Protein AF-A0A843H0N6-F1 (afdb_monomer_lite)

Foldseek 3Di:
DAQDADFQQQKFKDFPAFDDDPVAGFTWIAIDGWLVSLQVSCCVPQNNVFKDKDWDQDPNFIKMKIWGWDQDDDPNDGDTDTDIQMDTFDFDDDPVPCVRVVRRVRRNSVVSSVVVPYNVQSVQDDGDTFGADWDQDPVRGIDGPDNPKGKGWPDWDDDVSYTQWTFIAIPVRHTRDTDGDPPDDDDD

Secondary structure (DSSP, 8-state):
--PPPPPGGG-EEEEEEEEEETTEEEEEEEEE--HHHHHHHHHHHH-TTSEEEEEEEETTEEEEEEEEEEEEEETTEEEEEEEEEEEE-------SSSHHHHHHHHHHHHHHHHHHTTTGGGGG---EEEE--EEE-TTS-EEESSTT--EEEEEEEEETTEEEEEEEEETTS-EEEEEE-TT-----

pLDDT: mean 90.15, std 12.95, range [43.62, 98.75]

Radius of gyration: 19.88 Å; chains: 1; bounding box: 47×44×64 Å

Structure (mmCIF, N/CA/C/O backbone):
data_AF-A0A843H0N6-F1
#
_entry.id   AF-A0A843H0N6-F1
#
loop_
_atom_site.group_PDB
_atom_site.id
_atom_site.type_symbol
_atom_site.label_atom_id
_atom_site.label_alt_id
_atom_site.label_comp_id
_atom_site.label_asym_id
_atom_site.label_entity_id
_atom_site.label_seq_id
_atom_site.pdbx_PDB_ins_code
_atom_site.Cartn_x
_atom_site.Cartn_y
_atom_site.Cartn_z
_atom_site.occupancy
_atom_site.B_iso_or_equiv
_atom_site.auth_seq_id
_atom_site.auth_comp_id
_atom_site.auth_asym_id
_atom_site.auth_atom_id
_atom_site.pdbx_PDB_model_num
ATOM 1 N N . MET A 1 1 ? 8.095 9.297 -20.047 1.00 57.38 1 MET A N 1
ATOM 2 C CA . MET A 1 1 ? 7.080 8.269 -19.745 1.00 57.38 1 MET A CA 1
ATOM 3 C C . MET A 1 1 ? 6.626 8.496 -18.315 1.00 57.38 1 MET A C 1
ATOM 5 O O . MET A 1 1 ? 7.489 8.694 -17.465 1.00 57.38 1 MET A O 1
ATOM 9 N N . THR A 1 2 ? 5.319 8.550 -18.073 1.00 78.50 2 THR A N 1
ATOM 10 C CA . THR A 1 2 ? 4.743 8.777 -16.741 1.00 78.50 2 THR A CA 1
ATOM 11 C C . THR A 1 2 ? 3.813 7.610 -16.460 1.00 78.50 2 THR A C 1
ATOM 13 O O . THR A 1 2 ? 2.844 7.452 -17.190 1.00 78.50 2 THR A O 1
ATOM 16 N N . ILE A 1 3 ? 4.134 6.805 -15.447 1.00 91.25 3 ILE A N 1
ATOM 17 C CA . ILE A 1 3 ? 3.306 5.669 -15.019 1.00 91.25 3 ILE A CA 1
ATOM 18 C C . ILE A 1 3 ? 1.975 6.195 -14.476 1.00 91.25 3 ILE A C 1
ATOM 20 O O . ILE A 1 3 ? 1.965 7.206 -13.757 1.00 91.25 3 ILE A O 1
ATOM 24 N N . ARG A 1 4 ? 0.866 5.523 -14.808 1.00 94.88 4 ARG A N 1
ATOM 25 C CA . ARG A 1 4 ? -0.461 5.892 -14.299 1.00 94.88 4 ARG A CA 1
ATOM 26 C C . ARG A 1 4 ? -0.559 5.810 -12.770 1.00 94.88 4 ARG A C 1
ATOM 28 O O . ARG A 1 4 ? 0.228 5.150 -12.095 1.00 94.88 4 ARG A O 1
ATOM 35 N N . LYS A 1 5 ? -1.567 6.482 -12.215 1.00 96.88 5 LYS A N 1
ATOM 36 C CA . LYS A 1 5 ? -1.896 6.395 -10.787 1.00 96.88 5 LYS A CA 1
ATOM 37 C C . LYS A 1 5 ? -2.672 5.121 -10.469 1.00 96.88 5 LYS A C 1
ATOM 39 O O . LYS A 1 5 ? -3.298 4.533 -11.357 1.00 96.88 5 LYS A O 1
ATOM 44 N N . LEU A 1 6 ? -2.611 4.712 -9.205 1.00 98.19 6 LEU A N 1
ATOM 45 C CA . LEU A 1 6 ? -3.380 3.586 -8.692 1.00 98.19 6 LEU A CA 1
ATOM 46 C C . LEU A 1 6 ? -4.884 3.867 -8.776 1.00 98.19 6 LEU A C 1
ATOM 48 O O . LEU A 1 6 ? -5.348 4.989 -8.587 1.00 98.19 6 LEU A O 1
ATOM 52 N N . LYS A 1 7 ? -5.663 2.833 -9.054 1.00 98.25 7 LYS A N 1
ATOM 53 C CA . LYS A 1 7 ? -7.122 2.862 -8.953 1.00 98.25 7 LYS A CA 1
ATOM 54 C C . LYS A 1 7 ? -7.543 2.523 -7.524 1.00 98.25 7 LYS A C 1
ATOM 56 O O . LYS A 1 7 ? -6.751 2.012 -6.735 1.00 98.25 7 LYS A O 1
ATOM 61 N N . ALA A 1 8 ? -8.794 2.815 -7.175 1.00 98.19 8 ALA A N 1
ATOM 62 C CA . ALA A 1 8 ? -9.317 2.564 -5.831 1.00 98.19 8 ALA A CA 1
ATOM 63 C C . ALA A 1 8 ? -9.178 1.086 -5.408 1.00 98.19 8 ALA A C 1
ATOM 65 O O . ALA A 1 8 ? -8.763 0.800 -4.289 1.00 98.19 8 ALA A O 1
ATOM 66 N N . ASP A 1 9 ? -9.446 0.157 -6.324 1.00 97.88 9 ASP A N 1
ATOM 67 C CA . ASP A 1 9 ? -9.361 -1.296 -6.134 1.00 97.88 9 ASP A CA 1
ATOM 68 C C . ASP A 1 9 ? -7.924 -1.847 -6.098 1.00 97.88 9 ASP A C 1
ATOM 70 O O . ASP A 1 9 ? -7.701 -2.979 -5.674 1.00 97.88 9 ASP A O 1
ATOM 74 N N . GLU A 1 10 ? -6.934 -1.037 -6.471 1.00 98.38 10 GLU A N 1
ATOM 75 C CA . GLU A 1 10 ? -5.505 -1.367 -6.398 1.00 98.38 10 GLU A CA 1
ATOM 76 C C . GLU A 1 10 ? -4.863 -0.917 -5.067 1.00 98.38 10 GLU A C 1
ATOM 78 O O . GLU A 1 10 ? -3.663 -1.119 -4.839 1.00 98.38 10 GLU A O 1
ATOM 83 N N . ILE A 1 11 ? -5.649 -0.294 -4.179 1.00 98.38 11 ILE A N 1
ATOM 84 C CA . ILE A 1 11 ? -5.196 0.259 -2.901 1.00 98.38 11 ILE A CA 1
ATOM 85 C C . ILE A 1 11 ? -5.860 -0.482 -1.742 1.00 98.38 11 ILE A C 1
ATOM 87 O O . ILE A 1 11 ? -7.071 -0.440 -1.538 1.00 98.38 11 ILE A O 1
ATOM 91 N N . GLU A 1 12 ? -5.037 -1.089 -0.899 1.00 96.94 12 GLU A N 1
ATOM 92 C CA . GLU A 1 12 ? -5.472 -1.711 0.343 1.00 96.94 12 GLU A CA 1
ATOM 93 C C . GLU A 1 12 ? -5.377 -0.714 1.518 1.00 96.94 12 GLU A C 1
ATOM 95 O O . GLU A 1 12 ? -4.487 0.144 1.582 1.00 96.94 12 GLU A O 1
ATOM 100 N N . VAL A 1 13 ? -6.296 -0.836 2.483 1.00 97.88 13 VAL A N 1
ATOM 101 C CA . VAL A 1 13 ? -6.341 -0.005 3.697 1.00 97.88 13 VAL A CA 1
ATOM 102 C C . VAL A 1 13 ? -5.913 -0.845 4.901 1.00 97.88 13 VAL A C 1
ATOM 104 O O . VAL A 1 13 ? -6.636 -1.729 5.355 1.00 97.88 13 VAL A O 1
ATOM 107 N N . LYS A 1 14 ? -4.725 -0.570 5.451 1.00 95.38 14 LYS A N 1
ATOM 108 C CA . LYS A 1 14 ? -4.172 -1.311 6.596 1.00 95.38 14 LYS A CA 1
ATOM 109 C C . LYS A 1 14 ? -4.448 -0.584 7.894 1.00 95.38 14 LYS A C 1
ATOM 111 O O . LYS A 1 14 ? -4.050 0.570 8.043 1.00 95.38 14 LYS A O 1
ATOM 116 N N . VAL A 1 15 ? -4.978 -1.288 8.889 1.00 95.31 15 VAL A N 1
ATOM 117 C CA . VAL A 1 15 ? -4.962 -0.802 10.274 1.00 95.31 15 VAL A CA 1
ATOM 118 C C . VAL A 1 15 ? -3.517 -0.790 10.778 1.00 95.31 15 VAL A C 1
ATOM 120 O O . VAL A 1 15 ? -2.889 -1.835 10.946 1.00 95.31 15 VAL A O 1
ATOM 123 N N . LYS A 1 16 ? -2.977 0.407 11.018 1.00 94.75 16 LYS A N 1
ATOM 124 C CA . LYS A 1 16 ? -1.646 0.604 11.607 1.00 94.75 16 LYS A CA 1
ATOM 125 C C . LYS A 1 16 ? -1.696 0.477 13.124 1.00 94.75 16 LYS A C 1
ATOM 127 O O . LYS A 1 16 ? -0.811 -0.122 13.726 1.00 94.75 16 LYS A O 1
ATOM 132 N N . GLN A 1 17 ? -2.704 1.092 13.736 1.00 95.75 17 GLN A N 1
ATOM 133 C CA . GLN A 1 17 ? -2.831 1.184 15.184 1.00 95.75 17 GLN A CA 1
ATOM 134 C C . GLN A 1 17 ? -4.298 1.314 15.581 1.00 95.75 17 GLN A C 1
ATOM 136 O O . GLN A 1 17 ? -5.041 2.065 14.953 1.00 95.75 17 GLN A O 1
ATOM 141 N N . VAL A 1 18 ? -4.678 0.631 16.659 1.00 97.06 18 VAL A N 1
ATOM 142 C CA . VAL A 1 18 ? -5.962 0.817 17.340 1.00 97.06 18 VAL A CA 1
ATOM 143 C C . VAL A 1 18 ? -5.740 1.742 18.537 1.00 97.06 18 VAL A C 1
ATOM 145 O O . VAL A 1 18 ? -4.857 1.495 19.363 1.00 97.06 18 VAL A O 1
ATOM 148 N N . ILE A 1 19 ? -6.509 2.824 18.624 1.00 96.56 19 ILE A N 1
ATOM 149 C CA . ILE A 1 19 ? -6.410 3.831 19.683 1.00 96.56 19 ILE A CA 1
ATOM 150 C C . ILE A 1 19 ? -7.688 3.789 20.514 1.00 96.56 19 ILE A C 1
ATOM 152 O O . ILE A 1 19 ? -8.790 3.770 19.973 1.00 96.56 19 ILE A O 1
ATOM 156 N N . ASN A 1 20 ? -7.520 3.812 21.833 1.00 96.50 20 ASN A N 1
ATOM 157 C CA . ASN A 1 20 ? -8.599 3.976 22.795 1.00 96.50 20 ASN A CA 1
ATOM 158 C C . ASN A 1 20 ? -8.148 4.986 23.850 1.00 96.50 20 ASN A C 1
ATOM 160 O O . ASN A 1 20 ? -7.229 4.709 24.618 1.00 96.50 20 ASN A O 1
ATOM 164 N N . THR A 1 21 ? -8.739 6.173 23.836 1.00 94.19 21 THR A N 1
ATOM 165 C CA . THR A 1 21 ? -8.482 7.245 24.803 1.00 94.19 21 THR A CA 1
ATOM 166 C C . THR A 1 21 ? -9.810 7.849 25.231 1.00 94.19 21 THR A C 1
ATOM 168 O O . THR A 1 21 ? -10.801 7.719 24.519 1.00 94.19 21 THR A O 1
ATOM 171 N N . GLU A 1 22 ? -9.821 8.595 26.334 1.00 92.75 22 GLU A N 1
ATOM 172 C CA . GLU A 1 22 ? -11.022 9.309 26.799 1.00 92.75 22 GLU A CA 1
ATOM 173 C C . GLU A 1 22 ? -11.611 10.260 25.744 1.00 92.75 22 GLU A C 1
ATOM 175 O O . GLU A 1 22 ? -12.813 10.504 25.727 1.00 92.75 22 GLU A O 1
ATOM 180 N N . LYS A 1 23 ? -10.768 10.802 24.854 1.00 93.44 23 LYS A N 1
ATOM 181 C CA . LYS A 1 23 ? -11.172 11.779 23.833 1.00 93.44 23 LYS A CA 1
ATOM 182 C C . LYS A 1 23 ? -11.579 11.142 22.508 1.00 93.44 23 LYS A C 1
ATOM 184 O O . LYS A 1 23 ? -12.280 11.782 21.728 1.00 93.44 23 LYS A O 1
ATOM 189 N N . TRP A 1 24 ? -11.072 9.947 22.206 1.00 96.06 24 TRP A N 1
ATOM 190 C CA . TRP A 1 24 ? -11.257 9.315 20.902 1.00 96.06 24 TRP A CA 1
ATOM 191 C C . TRP A 1 24 ? -10.940 7.818 20.917 1.00 96.06 24 TRP A C 1
ATOM 193 O O . TRP A 1 24 ? -9.927 7.397 21.492 1.00 96.06 24 TRP A O 1
ATOM 203 N N . SER A 1 25 ? -11.757 7.047 20.201 1.00 96.69 25 SER A N 1
ATOM 204 C CA . SER A 1 25 ? -11.573 5.622 19.928 1.00 96.69 25 SER A CA 1
ATOM 205 C C . SER A 1 25 ? -11.723 5.325 18.432 1.00 96.69 25 SER A C 1
ATOM 207 O O . SER A 1 25 ? -12.589 5.872 17.745 1.00 96.69 25 SER A O 1
ATOM 209 N N . GLY A 1 26 ? -10.842 4.472 17.911 1.00 97.19 26 GLY A N 1
ATOM 210 C CA . GLY A 1 26 ? -10.844 4.099 16.501 1.00 97.19 26 GLY A CA 1
ATOM 211 C C . GLY A 1 26 ? -9.502 3.574 16.012 1.00 97.19 26 GLY A C 1
ATOM 212 O O . GLY A 1 26 ? -8.679 3.084 16.792 1.00 97.19 26 GLY A O 1
ATOM 213 N N . VAL A 1 27 ? -9.266 3.682 14.706 1.00 97.69 27 VAL A N 1
ATOM 214 C CA . VAL A 1 27 ? -8.038 3.208 14.060 1.00 97.69 27 VAL A CA 1
ATOM 215 C C . VAL A 1 27 ? -7.317 4.293 13.276 1.00 97.69 27 VAL A C 1
ATOM 217 O O . VAL A 1 27 ? -7.920 5.136 12.614 1.00 97.69 27 VAL A O 1
ATOM 220 N N . VAL A 1 28 ? -5.988 4.229 13.323 1.00 97.75 28 VAL A N 1
ATOM 221 C CA . VAL A 1 28 ? -5.115 4.897 12.360 1.00 97.75 28 VAL A CA 1
ATOM 222 C C . VAL A 1 28 ? -4.890 3.926 11.214 1.00 97.75 28 VAL A C 1
ATOM 224 O O . VAL A 1 28 ? -4.368 2.830 11.443 1.00 97.75 28 VAL A O 1
ATOM 227 N N . ALA A 1 29 ? -5.251 4.323 9.998 1.00 97.75 29 ALA A N 1
ATOM 228 C CA . ALA A 1 29 ? -5.054 3.504 8.810 1.00 97.75 29 ALA A CA 1
ATOM 229 C C . ALA A 1 29 ? -3.969 4.067 7.879 1.00 97.75 29 ALA A C 1
ATOM 231 O O . ALA A 1 29 ? -3.615 5.246 7.941 1.00 97.75 29 ALA A O 1
ATOM 232 N N . LEU A 1 30 ? -3.418 3.193 7.040 1.00 97.31 30 LEU A N 1
ATOM 233 C CA . LEU A 1 30 ? -2.463 3.516 5.983 1.00 97.31 30 LEU A CA 1
ATOM 234 C C . LEU A 1 30 ? -2.949 2.936 4.660 1.00 97.31 30 LEU A C 1
ATOM 236 O O . LEU A 1 30 ? -3.489 1.831 4.638 1.00 97.31 30 LEU A O 1
ATOM 240 N N . LEU A 1 31 ? -2.684 3.648 3.570 1.00 97.88 31 LEU A N 1
ATOM 241 C CA . LEU A 1 31 ? -2.861 3.123 2.222 1.00 97.88 31 LEU A CA 1
ATOM 242 C C . LEU A 1 31 ? -1.607 2.365 1.787 1.00 97.88 31 LEU A C 1
ATOM 244 O O . LEU A 1 31 ? -0.484 2.806 2.044 1.00 97.88 31 LEU A O 1
ATOM 248 N N . TYR A 1 32 ? -1.790 1.232 1.121 1.00 93.00 32 TYR A N 1
ATOM 249 C CA . TYR A 1 32 ? -0.698 0.458 0.544 1.00 93.00 32 TYR A CA 1
ATOM 250 C C . TYR A 1 32 ? -1.143 -0.251 -0.733 1.00 93.00 32 TYR A C 1
ATOM 252 O O . TYR A 1 32 ? -2.326 -0.444 -0.968 1.00 93.00 32 TYR A O 1
ATOM 260 N N . LYS A 1 33 ? -0.172 -0.657 -1.550 1.00 95.62 33 LYS A N 1
ATOM 261 C CA . LYS A 1 33 ? -0.377 -1.533 -2.708 1.00 95.62 33 LYS A CA 1
ATOM 262 C C . LYS A 1 33 ? 0.256 -2.895 -2.457 1.00 95.62 33 LYS A C 1
ATOM 264 O O . LYS A 1 33 ? 1.175 -3.021 -1.635 1.00 95.62 33 LYS A O 1
ATOM 269 N N . THR A 1 34 ? -0.207 -3.908 -3.175 1.00 95.50 34 THR A N 1
ATOM 270 C CA . THR A 1 34 ? 0.416 -5.237 -3.167 1.00 95.50 34 THR A CA 1
ATOM 271 C C . THR A 1 34 ? 1.510 -5.335 -4.230 1.00 95.50 34 THR A C 1
ATOM 273 O O . THR A 1 34 ? 1.592 -4.502 -5.127 1.00 95.50 34 THR A O 1
ATOM 276 N N . ALA A 1 35 ? 2.355 -6.365 -4.145 1.00 95.00 35 ALA A N 1
ATOM 277 C CA . ALA A 1 35 ? 3.325 -6.645 -5.204 1.00 95.00 35 ALA A CA 1
ATOM 278 C C . ALA A 1 35 ? 2.641 -7.047 -6.526 1.00 95.00 35 ALA A C 1
ATOM 280 O O . ALA A 1 35 ? 3.207 -6.810 -7.582 1.00 95.00 35 ALA A O 1
ATOM 281 N N . ARG A 1 36 ? 1.418 -7.605 -6.478 1.00 96.12 36 ARG A N 1
ATOM 282 C CA . ARG A 1 36 ? 0.654 -7.960 -7.688 1.00 96.12 36 ARG A CA 1
ATOM 283 C C . ARG A 1 36 ? 0.269 -6.719 -8.481 1.00 96.12 36 ARG A C 1
ATOM 285 O O . ARG A 1 36 ? 0.537 -6.673 -9.665 1.00 96.12 36 ARG A O 1
ATOM 292 N N . VAL A 1 37 ? -0.209 -5.680 -7.793 1.00 98.00 37 VAL A N 1
ATOM 293 C CA . VAL A 1 37 ? -0.508 -4.378 -8.411 1.00 98.00 37 VAL A CA 1
ATOM 294 C C . VAL A 1 37 ? 0.719 -3.797 -9.118 1.00 98.00 37 VAL A C 1
ATOM 296 O O . VAL A 1 37 ? 0.599 -3.261 -10.213 1.00 98.00 37 VAL A O 1
ATOM 299 N N . ASP A 1 38 ? 1.912 -3.922 -8.526 1.00 97.94 38 ASP A N 1
ATOM 300 C CA . ASP A 1 38 ? 3.141 -3.497 -9.202 1.00 97.94 38 ASP A CA 1
ATOM 301 C C . ASP A 1 38 ? 3.421 -4.320 -10.465 1.00 97.94 38 ASP A C 1
ATOM 303 O O . ASP A 1 38 ? 3.784 -3.741 -11.481 1.00 97.94 38 ASP A O 1
ATOM 307 N N . MET A 1 39 ? 3.255 -5.646 -10.415 1.00 97.81 39 MET A N 1
ATOM 308 C CA . MET A 1 39 ? 3.442 -6.530 -11.576 1.00 97.81 39 MET A CA 1
ATOM 309 C C . MET A 1 39 ? 2.447 -6.202 -12.693 1.00 97.81 39 MET A C 1
ATOM 311 O O . MET A 1 39 ? 2.863 -6.030 -13.833 1.00 97.81 39 MET A O 1
ATOM 3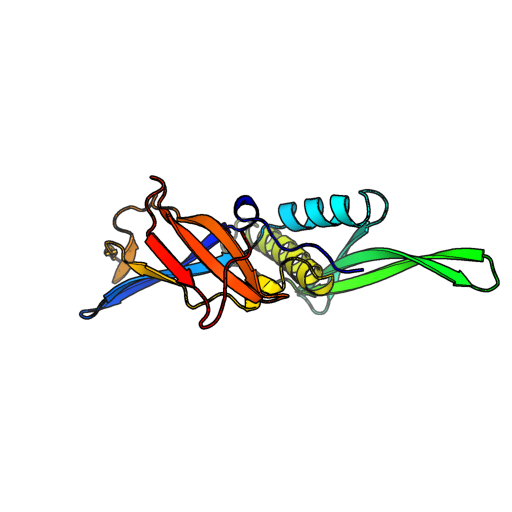15 N N . ASP A 1 40 ? 1.169 -6.025 -12.352 1.00 98.12 40 ASP A N 1
ATOM 316 C CA . ASP A 1 40 ? 0.106 -5.693 -13.304 1.00 98.12 40 ASP A CA 1
ATOM 317 C C . ASP A 1 40 ? 0.386 -4.348 -13.997 1.00 98.12 40 ASP A C 1
ATOM 319 O O . ASP A 1 40 ? 0.237 -4.221 -15.211 1.00 98.12 40 ASP A O 1
ATOM 323 N N . ILE A 1 41 ? 0.865 -3.347 -13.248 1.00 97.56 41 ILE A N 1
ATOM 324 C CA . ILE A 1 41 ? 1.245 -2.042 -13.808 1.00 97.56 41 ILE A CA 1
ATOM 325 C C . ILE A 1 41 ? 2.511 -2.145 -14.665 1.00 97.56 41 ILE A C 1
ATOM 327 O O . ILE A 1 41 ? 2.604 -1.480 -15.693 1.00 97.56 41 ILE A O 1
ATOM 331 N N . LEU A 1 42 ? 3.494 -2.965 -14.285 1.00 97.00 42 LEU A N 1
ATOM 332 C CA . LEU A 1 42 ? 4.684 -3.189 -15.112 1.00 97.00 42 LEU A CA 1
ATOM 333 C C . LEU A 1 42 ? 4.325 -3.875 -16.440 1.00 97.00 42 LEU A C 1
ATOM 335 O O . LEU A 1 42 ? 4.842 -3.480 -17.488 1.00 97.00 42 LEU A O 1
ATOM 339 N N . ASP A 1 43 ? 3.416 -4.851 -16.406 1.00 96.88 43 ASP A N 1
ATOM 340 C CA . ASP A 1 43 ? 2.871 -5.508 -17.595 1.00 96.88 43 ASP A CA 1
ATOM 341 C C . ASP A 1 43 ? 2.095 -4.522 -18.478 1.00 96.88 43 ASP A C 1
ATOM 343 O O . ASP A 1 43 ? 2.279 -4.526 -19.694 1.00 96.88 43 ASP A O 1
ATOM 347 N N . GLU A 1 44 ? 1.275 -3.653 -17.885 1.00 95.44 44 GLU A N 1
ATOM 348 C CA . GLU A 1 44 ? 0.501 -2.629 -18.598 1.00 95.44 44 GLU A CA 1
ATOM 349 C C . GLU A 1 44 ? 1.396 -1.569 -19.265 1.00 95.44 44 GLU A C 1
ATOM 351 O O . GLU A 1 44 ? 1.194 -1.228 -20.430 1.00 95.44 44 GLU A O 1
ATOM 356 N N . GLU A 1 45 ? 2.392 -1.049 -18.544 1.00 93.56 45 GLU A N 1
ATOM 357 C CA . GLU A 1 45 ? 3.207 0.097 -18.976 1.00 93.56 45 GLU A CA 1
ATOM 358 C C . GLU A 1 45 ? 4.365 -0.298 -19.899 1.00 93.56 45 GLU A C 1
ATOM 360 O O . GLU A 1 45 ? 4.758 0.469 -20.784 1.00 93.56 45 GLU A O 1
ATOM 365 N N . TYR A 1 46 ? 4.941 -1.484 -19.686 1.00 91.69 46 TYR A N 1
ATOM 366 C CA . TYR A 1 46 ? 6.137 -1.931 -20.402 1.00 91.69 46 TYR A CA 1
ATOM 367 C C . TYR A 1 46 ? 5.890 -3.183 -21.247 1.00 91.69 46 TYR A C 1
ATOM 369 O O . TYR A 1 46 ? 6.577 -3.379 -22.251 1.00 91.69 46 TYR A O 1
ATOM 377 N N . GLY A 1 47 ? 4.901 -4.007 -20.902 1.00 93.19 47 GLY A N 1
ATOM 378 C CA . GLY A 1 47 ? 4.693 -5.337 -21.469 1.00 93.19 47 GLY A CA 1
ATOM 379 C C . GLY A 1 47 ? 5.462 -6.407 -20.694 1.00 93.19 47 GLY A C 1
ATOM 380 O O . GLY A 1 47 ? 6.619 -6.206 -20.324 1.00 93.19 47 GLY A O 1
ATOM 381 N N . ALA A 1 48 ? 4.848 -7.579 -20.516 1.00 93.94 48 ALA A N 1
ATOM 382 C CA . ALA A 1 48 ? 5.359 -8.662 -19.665 1.00 93.94 48 ALA A CA 1
ATOM 383 C C . ALA A 1 48 ? 6.771 -9.176 -20.008 1.00 93.94 48 ALA A C 1
ATOM 385 O O . ALA A 1 48 ? 7.447 -9.755 -19.164 1.00 93.94 48 ALA A O 1
ATOM 386 N N . MET A 1 49 ? 7.246 -8.949 -21.237 1.00 94.00 49 MET A N 1
ATOM 387 C CA . MET A 1 49 ? 8.591 -9.348 -21.681 1.00 94.00 49 MET A CA 1
ATOM 388 C C . MET A 1 49 ? 9.638 -8.224 -21.576 1.00 94.00 49 MET A C 1
ATOM 390 O O . MET A 1 49 ? 10.803 -8.433 -21.912 1.00 94.00 49 MET A O 1
ATOM 394 N N . ASN A 1 50 ? 9.242 -7.022 -21.150 1.00 93.31 50 ASN A N 1
ATOM 395 C CA . ASN A 1 50 ? 10.081 -5.817 -21.154 1.00 93.31 50 ASN A CA 1
ATOM 396 C C . ASN A 1 50 ? 10.372 -5.277 -19.749 1.00 93.31 50 ASN A C 1
ATOM 398 O O . ASN A 1 50 ? 10.936 -4.188 -19.603 1.00 93.31 50 ASN A O 1
ATOM 402 N N . TRP A 1 51 ? 10.045 -6.046 -18.716 1.00 95.75 51 TRP A N 1
ATOM 403 C CA . TRP A 1 51 ? 10.534 -5.834 -17.365 1.00 95.75 51 TRP A CA 1
ATOM 404 C C . TRP A 1 51 ? 10.977 -7.168 -16.761 1.00 95.75 51 TRP A C 1
ATOM 406 O O . TRP A 1 51 ? 10.592 -8.242 -17.215 1.00 95.75 51 TRP A O 1
ATOM 416 N N . GLN A 1 52 ? 11.838 -7.100 -15.755 1.00 96.75 52 GLN A N 1
ATOM 417 C CA . GLN A 1 52 ? 12.276 -8.260 -14.990 1.00 96.75 52 GLN A CA 1
ATOM 418 C C . GLN A 1 52 ? 12.565 -7.858 -13.548 1.00 96.75 52 GLN A C 1
ATOM 420 O O . GLN A 1 52 ? 12.698 -6.670 -13.233 1.00 96.75 52 GLN A O 1
ATOM 425 N N . SER A 1 53 ? 12.711 -8.854 -12.677 1.00 97.25 53 SER A N 1
ATOM 426 C CA . SER A 1 53 ? 13.179 -8.629 -11.315 1.00 97.25 53 SER A CA 1
ATOM 427 C C . SER A 1 53 ? 14.288 -9.589 -10.924 1.00 97.25 53 SER A C 1
ATOM 429 O O . SER A 1 53 ? 14.355 -10.711 -11.418 1.00 97.25 53 SER A O 1
ATOM 431 N N . ASP A 1 54 ? 15.157 -9.116 -10.041 1.00 97.19 54 ASP A N 1
ATOM 432 C CA . ASP A 1 54 ? 16.285 -9.862 -9.496 1.00 97.19 54 ASP A CA 1
ATOM 433 C C . ASP A 1 54 ? 16.374 -9.598 -7.988 1.00 97.19 54 ASP A C 1
ATOM 435 O O . ASP A 1 54 ? 16.022 -8.511 -7.520 1.00 97.19 54 ASP A O 1
ATOM 439 N N . TYR A 1 55 ? 16.831 -10.585 -7.221 1.00 96.50 55 TYR A N 1
ATOM 440 C CA . TYR A 1 55 ? 16.921 -10.511 -5.764 1.00 96.50 55 TYR A CA 1
ATOM 441 C C . TYR A 1 55 ? 18.340 -10.810 -5.305 1.00 96.50 55 TYR A C 1
ATOM 443 O O . TYR A 1 55 ? 18.952 -11.791 -5.724 1.00 96.50 55 TYR A O 1
ATOM 451 N N . LYS A 1 56 ? 18.871 -9.957 -4.426 1.00 95.25 56 LYS A N 1
ATOM 452 C CA . LYS A 1 56 ? 20.249 -10.056 -3.935 1.00 95.25 56 LYS A CA 1
ATOM 453 C C . LYS A 1 56 ? 20.313 -9.764 -2.455 1.00 95.25 56 LYS A C 1
ATOM 455 O O . LYS A 1 56 ? 19.774 -8.762 -1.999 1.00 95.25 56 LYS A O 1
ATOM 460 N N . GLU A 1 57 ? 21.038 -10.593 -1.721 1.00 93.81 57 GLU A N 1
ATOM 461 C CA . GLU A 1 57 ? 21.418 -10.256 -0.357 1.00 93.81 57 GLU A CA 1
ATOM 462 C C . GLU A 1 57 ? 22.612 -9.294 -0.389 1.00 93.81 57 GLU A C 1
ATOM 464 O O . GLU A 1 57 ? 23.652 -9.585 -0.983 1.00 93.81 57 GLU A O 1
ATOM 469 N N . ILE A 1 58 ? 22.463 -8.123 0.231 1.00 91.31 58 ILE A N 1
ATOM 470 C CA . ILE A 1 58 ? 23.524 -7.117 0.328 1.00 91.31 58 ILE A CA 1
ATOM 471 C C . ILE A 1 58 ? 23.641 -6.708 1.791 1.00 91.31 58 ILE A C 1
ATOM 473 O O . ILE A 1 58 ? 22.724 -6.117 2.359 1.00 91.31 58 ILE A O 1
ATOM 477 N N . LYS A 1 59 ? 24.794 -7.011 2.402 1.00 88.94 59 LYS A N 1
ATOM 478 C CA . LYS A 1 59 ? 25.067 -6.735 3.825 1.00 88.94 59 LYS A CA 1
ATOM 479 C C . LYS A 1 59 ? 23.972 -7.295 4.754 1.00 88.94 59 LYS A C 1
ATOM 481 O O . LYS A 1 59 ? 23.549 -6.605 5.677 1.00 88.94 59 LYS A O 1
ATOM 486 N N . GLY A 1 60 ? 23.502 -8.514 4.479 1.00 85.38 60 GLY A N 1
ATOM 487 C CA . GLY A 1 60 ? 22.512 -9.214 5.303 1.00 85.38 60 GLY A CA 1
ATOM 488 C C . GLY A 1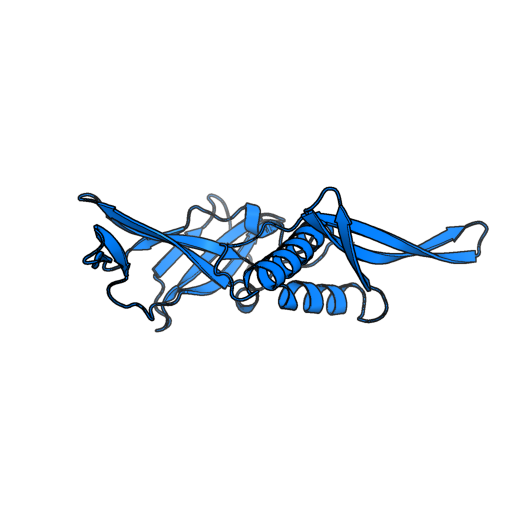 60 ? 21.071 -8.712 5.181 1.00 85.38 60 GLY A C 1
ATOM 489 O O . GLY A 1 60 ? 20.261 -9.062 6.025 1.00 85.38 60 GLY A O 1
ATOM 490 N N . ASN A 1 61 ? 20.746 -7.891 4.175 1.00 86.62 61 ASN A N 1
ATOM 491 C CA . ASN A 1 61 ? 19.363 -7.510 3.862 1.00 86.62 61 ASN A CA 1
ATOM 492 C C . ASN A 1 61 ? 19.010 -7.971 2.449 1.00 86.62 61 ASN A C 1
ATOM 494 O O . ASN A 1 61 ? 19.860 -7.898 1.550 1.00 86.62 61 ASN A O 1
ATOM 498 N N . LEU A 1 62 ? 17.761 -8.378 2.228 1.00 92.75 62 LEU A N 1
ATOM 499 C CA . LEU A 1 62 ? 17.277 -8.739 0.903 1.00 92.75 62 LEU A CA 1
ATOM 500 C C . LEU A 1 62 ? 16.923 -7.484 0.098 1.00 92.75 62 LEU A C 1
ATOM 502 O O . LEU A 1 62 ? 16.046 -6.695 0.457 1.00 92.75 62 LEU A O 1
ATOM 506 N N . TYR A 1 63 ? 17.594 -7.313 -1.034 1.00 96.50 63 TYR A N 1
ATOM 507 C CA . TYR A 1 63 ? 17.285 -6.294 -2.024 1.00 96.50 63 TYR A CA 1
ATOM 508 C C . TYR A 1 63 ? 16.539 -6.906 -3.199 1.00 96.50 63 TYR A C 1
ATOM 510 O O . TYR A 1 63 ? 16.859 -8.005 -3.647 1.00 96.50 63 TYR A O 1
ATOM 518 N N . CYS A 1 64 ? 15.600 -6.141 -3.744 1.00 97.94 64 CYS A N 1
ATOM 519 C CA . CYS A 1 64 ? 14.978 -6.420 -5.027 1.00 97.94 64 CYS A CA 1
ATOM 520 C C . CYS A 1 64 ? 15.362 -5.326 -6.020 1.00 97.94 64 CYS A C 1
ATOM 522 O O . CYS A 1 64 ? 15.341 -4.137 -5.687 1.00 97.94 64 CYS A O 1
ATOM 524 N N . GLY A 1 65 ? 15.717 -5.733 -7.233 1.00 97.88 65 GLY A N 1
ATOM 525 C CA . GLY A 1 65 ? 15.909 -4.874 -8.386 1.00 97.88 65 GLY A CA 1
ATOM 526 C C . GLY A 1 65 ? 14.796 -5.101 -9.392 1.00 97.88 65 GLY A C 1
ATOM 527 O O . GLY A 1 65 ? 14.560 -6.240 -9.771 1.00 97.88 65 GLY A O 1
ATOM 528 N N . ILE A 1 66 ? 14.160 -4.030 -9.864 1.00 98.12 66 ILE A N 1
ATOM 529 C CA . ILE A 1 66 ? 13.271 -4.071 -11.032 1.00 98.12 66 ILE A CA 1
ATOM 530 C C . ILE A 1 66 ? 14.012 -3.443 -12.208 1.00 98.12 66 ILE A C 1
ATOM 532 O O . ILE A 1 66 ? 14.423 -2.280 -12.140 1.00 98.12 66 ILE A O 1
ATOM 536 N N . GLY A 1 67 ? 14.222 -4.232 -13.257 1.00 96.12 67 GLY A N 1
ATOM 537 C CA . GLY A 1 67 ? 14.847 -3.815 -14.505 1.00 96.12 67 GLY A CA 1
ATOM 538 C C . GLY A 1 67 ? 13.786 -3.565 -15.566 1.00 96.12 67 GLY A C 1
ATOM 539 O O . GLY A 1 67 ? 13.017 -4.467 -15.868 1.00 96.12 67 GLY A O 1
ATOM 540 N N . VAL A 1 68 ? 13.768 -2.371 -16.157 1.00 93.69 68 VAL A N 1
ATOM 541 C CA . VAL A 1 68 ? 12.909 -2.047 -17.310 1.00 93.69 68 VAL A CA 1
ATOM 542 C C . VAL A 1 68 ? 13.772 -1.950 -18.561 1.00 93.69 68 VAL A C 1
ATOM 544 O O . VAL A 1 68 ? 14.846 -1.336 -18.534 1.00 93.69 68 VAL A O 1
ATOM 547 N N . ARG A 1 69 ? 13.314 -2.568 -19.650 1.00 90.38 69 ARG A N 1
ATOM 548 C CA . ARG A 1 69 ? 14.005 -2.551 -20.936 1.00 90.38 69 ARG A CA 1
ATOM 549 C C . ARG A 1 69 ? 13.913 -1.154 -21.536 1.00 90.38 69 ARG A C 1
ATOM 551 O O . ARG A 1 69 ? 12.826 -0.645 -21.789 1.00 90.38 69 ARG A O 1
ATOM 558 N N . THR A 1 70 ? 15.061 -0.544 -21.798 1.00 78.88 70 THR A N 1
ATOM 559 C CA . THR A 1 70 ? 15.158 0.684 -22.584 1.00 78.88 70 THR A CA 1
ATOM 560 C C . THR A 1 70 ? 15.914 0.380 -23.873 1.00 78.88 70 THR A C 1
ATOM 562 O O . THR A 1 70 ? 16.997 -0.212 -23.821 1.00 78.88 70 THR A O 1
ATOM 565 N N . PRO A 1 71 ? 15.399 0.783 -25.043 1.00 67.75 71 PRO A N 1
ATOM 566 C CA . PRO A 1 71 ? 16.240 0.872 -26.221 1.00 67.75 71 PRO A CA 1
ATOM 567 C C . PRO A 1 71 ? 17.272 1.980 -25.981 1.00 67.75 71 PRO A C 1
ATOM 569 O O . PRO A 1 71 ? 16.905 3.123 -25.711 1.00 67.75 71 PRO A O 1
ATOM 572 N N . LEU A 1 72 ? 18.562 1.656 -26.044 1.00 58.09 72 LEU A N 1
ATOM 573 C CA . LEU A 1 72 ? 19.616 2.660 -26.174 1.00 58.09 72 LEU A CA 1
ATOM 574 C C . LEU A 1 72 ? 20.194 2.527 -27.577 1.00 58.09 72 LEU A C 1
ATOM 576 O O . LEU A 1 72 ? 20.719 1.476 -27.933 1.00 58.09 72 LEU A O 1
ATOM 580 N N . ALA A 1 73 ? 20.083 3.589 -28.373 1.00 52.81 73 ALA A N 1
ATOM 581 C CA . ALA A 1 73 ? 20.811 3.673 -29.627 1.00 52.81 73 ALA A CA 1
ATOM 582 C C . ALA A 1 73 ? 22.282 3.929 -29.293 1.00 52.81 73 ALA A C 1
ATOM 584 O O . ALA A 1 73 ? 22.627 4.990 -28.766 1.00 52.81 73 ALA A O 1
ATOM 585 N N . LYS A 1 74 ? 23.143 2.956 -29.581 1.00 51.66 74 LYS A N 1
ATOM 586 C CA . LYS A 1 74 ? 24.589 3.155 -29.594 1.00 51.66 74 LYS A CA 1
ATOM 587 C C . LYS A 1 74 ? 25.050 2.910 -31.023 1.00 51.66 74 LYS A C 1
ATOM 589 O O . LYS A 1 74 ? 24.758 1.863 -31.584 1.00 51.66 74 LYS A O 1
ATOM 594 N N . ASP A 1 75 ? 25.682 3.913 -31.625 1.00 65.06 75 ASP A N 1
ATOM 595 C CA . ASP A 1 75 ? 26.231 3.841 -32.987 1.00 65.06 75 ASP A CA 1
ATOM 596 C C . ASP A 1 75 ? 25.210 3.444 -34.081 1.00 65.06 75 ASP A C 1
ATOM 598 O O . ASP A 1 75 ? 25.563 2.854 -35.095 1.00 65.06 75 ASP A O 1
ATOM 602 N N . GLY A 1 76 ? 23.928 3.792 -33.898 1.00 60.84 76 GLY A N 1
ATOM 603 C CA . GLY A 1 76 ? 22.851 3.484 -34.852 1.00 60.84 76 GLY A CA 1
ATOM 604 C C . GLY A 1 76 ? 22.191 2.113 -34.665 1.00 60.84 76 GLY A C 1
ATOM 605 O O . GLY A 1 76 ? 21.183 1.845 -35.316 1.00 60.84 76 GLY A O 1
ATOM 606 N N . GLU A 1 77 ? 22.682 1.285 -33.738 1.00 58.78 77 GLU A N 1
ATOM 607 C CA . GLU A 1 77 ? 22.074 0.004 -33.373 1.00 58.78 77 GLU A CA 1
ATOM 608 C C . GLU A 1 77 ? 21.289 0.116 -32.058 1.00 58.78 77 GLU A C 1
ATOM 610 O O . GLU A 1 77 ? 21.723 0.747 -31.088 1.00 58.78 77 GLU A O 1
ATOM 615 N N . LEU A 1 78 ? 20.103 -0.500 -32.022 1.00 60.25 78 LEU A N 1
ATOM 616 C CA . LEU A 1 78 ? 19.309 -0.635 -30.803 1.00 60.25 78 LEU A CA 1
ATOM 617 C C . LEU A 1 78 ? 19.953 -1.700 -29.913 1.00 60.25 78 LEU A C 1
ATOM 619 O O . LEU A 1 78 ? 19.739 -2.892 -30.116 1.00 60.25 78 LEU A O 1
ATOM 623 N N . VAL A 1 79 ? 20.714 -1.274 -28.907 1.00 64.50 79 VAL A N 1
ATOM 624 C CA . VAL A 1 79 ? 21.227 -2.181 -27.880 1.00 64.50 79 VAL A CA 1
ATOM 625 C C . VAL A 1 79 ? 20.197 -2.264 -26.761 1.00 64.50 79 VAL A C 1
ATOM 627 O O . VAL A 1 79 ? 19.828 -1.256 -26.146 1.00 64.50 79 VAL A O 1
ATOM 630 N N . GLU A 1 80 ? 19.719 -3.477 -26.499 1.00 64.31 80 GLU A N 1
ATOM 631 C CA . GLU A 1 80 ? 18.853 -3.757 -25.358 1.00 64.31 80 GLU A CA 1
ATOM 632 C C . GLU A 1 80 ? 19.629 -3.515 -24.064 1.00 64.31 80 GLU A C 1
ATOM 634 O O . GLU A 1 80 ? 20.635 -4.170 -23.798 1.00 64.31 80 GLU A O 1
ATOM 639 N N . ASN A 1 81 ? 19.167 -2.570 -23.249 1.00 81.81 81 ASN A N 1
ATOM 640 C CA . ASN A 1 81 ? 19.735 -2.326 -21.933 1.00 81.81 81 ASN A CA 1
ATOM 641 C C . ASN A 1 81 ? 18.637 -2.302 -20.876 1.00 81.81 81 ASN A C 1
ATOM 643 O O . ASN A 1 81 ? 17.524 -1.825 -21.103 1.00 81.81 81 ASN A O 1
ATOM 647 N N . TRP A 1 82 ? 18.974 -2.810 -19.696 1.00 89.81 82 TRP A N 1
ATOM 648 C CA . TRP A 1 82 ? 18.088 -2.831 -18.541 1.00 89.81 82 TRP A CA 1
ATOM 649 C C . TRP A 1 82 ? 18.438 -1.680 -17.605 1.00 89.81 82 TRP A C 1
ATOM 651 O O . TRP A 1 82 ? 19.558 -1.598 -17.098 1.00 89.81 82 TRP A O 1
ATOM 661 N N . VAL A 1 83 ? 17.475 -0.797 -17.345 1.00 91.69 83 VAL A N 1
ATOM 662 C CA . VAL A 1 83 ? 17.612 0.228 -16.304 1.00 91.69 83 VAL A CA 1
ATOM 663 C C . VAL A 1 83 ? 17.047 -0.332 -15.011 1.00 91.69 83 VAL A C 1
ATOM 665 O O . VAL A 1 83 ? 15.839 -0.512 -14.878 1.00 91.69 83 VAL A O 1
ATOM 668 N N . TRP A 1 84 ? 17.933 -0.585 -14.051 1.00 95.50 84 TRP A N 1
ATOM 669 C CA . TRP A 1 84 ? 17.573 -1.193 -12.776 1.00 95.50 84 TRP A CA 1
ATOM 670 C C . TRP A 1 84 ? 17.257 -0.162 -11.692 1.00 95.50 84 TRP A C 1
ATOM 672 O O . TRP A 1 84 ? 17.977 0.825 -11.515 1.00 95.50 84 TRP A O 1
ATOM 682 N N . LYS A 1 85 ? 16.210 -0.430 -10.910 1.00 96.31 85 LYS A N 1
ATOM 683 C CA . LYS A 1 85 ? 15.856 0.289 -9.682 1.00 96.31 85 LYS A CA 1
ATOM 684 C C . LYS A 1 85 ? 15.859 -0.695 -8.518 1.00 96.31 85 LYS A C 1
ATOM 686 O O . LYS A 1 85 ? 15.071 -1.630 -8.516 1.00 96.31 85 LYS A O 1
ATOM 691 N N . TRP A 1 86 ? 16.743 -0.476 -7.548 1.00 97.31 86 TRP A N 1
ATOM 692 C CA . TRP A 1 86 ? 16.960 -1.383 -6.416 1.00 97.31 86 TRP A CA 1
ATOM 693 C C . TRP A 1 86 ? 16.486 -0.775 -5.101 1.00 97.31 86 TRP A C 1
ATOM 695 O O . TRP A 1 86 ? 16.760 0.401 -4.863 1.00 97.31 86 TRP A O 1
ATOM 705 N N . ASP A 1 87 ? 15.859 -1.556 -4.222 1.00 96.75 87 ASP A N 1
ATOM 706 C CA . ASP A 1 87 ? 15.584 -1.190 -2.822 1.00 96.75 87 ASP A CA 1
ATOM 707 C C . ASP A 1 87 ? 15.655 -2.420 -1.905 1.00 96.75 87 ASP A C 1
ATOM 709 O O . ASP A 1 87 ? 15.539 -3.548 -2.385 1.00 96.75 87 ASP A O 1
ATOM 713 N N . CYS A 1 88 ? 15.859 -2.200 -0.604 1.00 94.44 88 CYS A N 1
ATOM 714 C CA . CYS A 1 88 ? 15.850 -3.267 0.395 1.00 94.44 88 CYS A CA 1
ATOM 715 C C . CYS A 1 88 ? 14.456 -3.450 0.980 1.00 94.44 88 CYS A C 1
ATOM 717 O O . CYS A 1 88 ? 13.726 -2.476 1.171 1.00 94.44 88 CYS A O 1
ATOM 719 N N . GLY A 1 89 ? 14.101 -4.696 1.272 1.00 87.38 89 GLY A N 1
ATOM 720 C CA . GLY A 1 89 ? 12.942 -5.014 2.091 1.00 87.38 89 GLY A CA 1
ATOM 721 C C . GLY A 1 89 ? 13.240 -4.776 3.564 1.00 87.38 89 GLY A C 1
ATOM 722 O O . GLY A 1 89 ? 14.395 -4.679 3.979 1.00 87.38 89 GLY A O 1
ATOM 723 N N . ILE A 1 90 ? 12.180 -4.665 4.354 1.00 82.69 90 ILE A N 1
ATOM 724 C CA . ILE A 1 90 ? 12.264 -4.709 5.811 1.00 82.69 90 ILE A CA 1
ATOM 725 C C . ILE A 1 90 ? 11.490 -5.940 6.274 1.00 82.69 90 ILE A C 1
ATOM 727 O O . ILE A 1 90 ? 10.313 -6.094 5.939 1.00 82.69 90 ILE A O 1
ATOM 731 N N . GLU A 1 91 ? 12.133 -6.804 7.059 1.00 74.12 91 GLU A N 1
ATOM 732 C CA . GLU A 1 91 ? 11.472 -7.962 7.657 1.00 74.12 91 GLU A CA 1
ATOM 733 C C . GLU A 1 91 ? 10.266 -7.519 8.496 1.00 74.12 91 GLU A C 1
ATOM 735 O O . GLU A 1 91 ? 10.359 -6.713 9.429 1.00 74.12 91 GLU A O 1
ATOM 740 N N . SER A 1 92 ? 9.093 -8.062 8.179 1.00 61.19 92 SER A N 1
ATOM 741 C CA . SER A 1 92 ? 7.927 -7.921 9.041 1.00 61.19 92 SER A CA 1
ATOM 742 C C . SER A 1 92 ? 7.946 -9.039 10.077 1.00 61.19 92 SER A C 1
ATOM 744 O O . SER A 1 92 ? 7.828 -10.182 9.664 1.00 61.19 92 SER A O 1
ATOM 746 N N . ARG A 1 93 ? 8.051 -8.683 11.371 1.00 56.72 93 ARG A N 1
ATOM 747 C CA . ARG A 1 93 ? 7.934 -9.531 12.585 1.00 56.72 93 ARG A CA 1
ATOM 748 C C . ARG A 1 93 ? 8.466 -10.968 12.451 1.00 56.72 93 ARG A C 1
ATOM 750 O O . ARG A 1 93 ? 7.849 -11.788 11.789 1.00 56.72 93 ARG A O 1
ATOM 757 N N . ALA A 1 94 ? 9.482 -11.300 13.244 1.00 53.53 94 ALA A N 1
ATOM 758 C CA . ALA A 1 94 ? 9.920 -12.680 13.407 1.00 53.53 94 ALA A CA 1
ATOM 759 C C . ALA A 1 94 ? 8.831 -13.539 14.073 1.00 53.53 94 ALA A C 1
ATOM 761 O O . ALA A 1 94 ? 8.665 -13.509 15.294 1.00 53.53 94 ALA A O 1
ATOM 762 N N . ASP A 1 95 ? 8.041 -14.249 13.266 1.00 55.97 95 ASP A N 1
ATOM 763 C CA . ASP A 1 95 ? 7.068 -15.249 13.719 1.00 55.97 95 ASP A CA 1
ATOM 764 C C . ASP A 1 95 ? 7.632 -16.679 13.663 1.00 55.97 95 ASP A C 1
ATOM 766 O O . ASP A 1 95 ? 6.997 -17.600 14.168 1.00 55.97 95 ASP A O 1
ATOM 770 N N . GLY A 1 96 ? 8.845 -16.863 13.122 1.00 53.50 96 GLY A N 1
ATOM 771 C CA . GLY A 1 96 ? 9.548 -18.147 13.073 1.00 53.50 96 GLY A CA 1
ATOM 772 C C . GLY A 1 96 ? 8.958 -19.158 12.084 1.00 53.50 96 GLY A C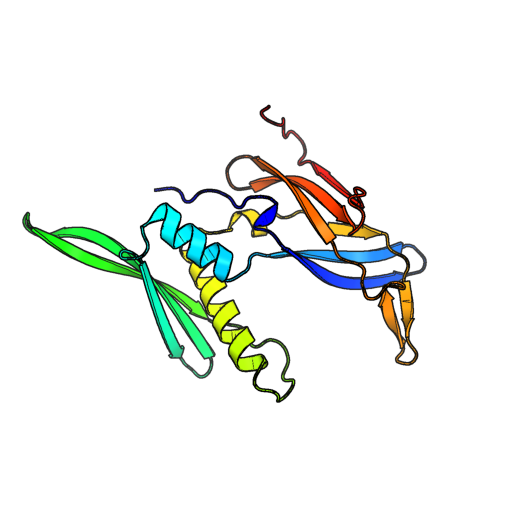 1
ATOM 773 O O . GLY A 1 96 ? 9.443 -20.286 12.011 1.00 53.50 96 GLY A O 1
ATOM 774 N N . GLU A 1 97 ? 7.938 -18.777 11.307 1.00 57.44 97 GLU A N 1
ATOM 775 C CA . GLU A 1 97 ? 7.254 -19.646 10.335 1.00 57.44 97 GLU A CA 1
ATOM 776 C C . GLU A 1 97 ? 7.754 -19.427 8.892 1.00 57.44 97 GLU A C 1
ATOM 778 O O . GLU A 1 97 ? 7.207 -19.972 7.931 1.00 57.44 97 GLU A O 1
ATOM 783 N N . GLY A 1 98 ? 8.797 -18.608 8.703 1.00 56.88 98 GLY A N 1
ATOM 784 C CA . GLY A 1 98 ? 9.314 -18.242 7.381 1.00 56.88 98 GLY A CA 1
ATOM 785 C C . GLY A 1 98 ? 8.426 -17.252 6.612 1.00 56.88 98 GLY A C 1
ATOM 786 O O . GLY A 1 98 ? 8.754 -16.890 5.476 1.00 56.88 98 GLY A O 1
ATOM 787 N N . ASN A 1 99 ? 7.334 -16.769 7.220 1.00 60.00 99 ASN A N 1
ATOM 788 C CA . ASN A 1 99 ? 6.522 -15.668 6.693 1.00 60.00 99 ASN A CA 1
ATOM 789 C C . ASN A 1 99 ? 7.310 -14.352 6.678 1.00 60.00 99 ASN A C 1
ATOM 791 O O . ASN A 1 99 ? 7.123 -13.536 5.777 1.00 60.00 99 ASN A O 1
ATOM 795 N N . GLU A 1 100 ? 8.239 -14.191 7.619 1.00 57.97 100 GLU A N 1
ATOM 796 C CA . GLU A 1 100 ? 9.212 -13.097 7.695 1.00 57.97 100 GLU A CA 1
ATOM 797 C C . GLU A 1 100 ? 9.996 -12.908 6.379 1.00 57.97 100 GLU A C 1
ATOM 799 O O . GLU A 1 100 ? 10.000 -11.808 5.820 1.00 57.97 100 GLU A O 1
ATOM 804 N N . LYS A 1 101 ? 10.515 -13.996 5.787 1.00 60.91 101 LYS A N 1
ATOM 805 C CA . LYS A 1 101 ? 11.263 -13.965 4.511 1.00 60.91 101 LYS A CA 1
ATOM 806 C C . LYS A 1 101 ? 10.379 -13.642 3.303 1.00 60.91 101 LYS A C 1
ATOM 808 O O . LYS A 1 101 ? 10.795 -12.949 2.377 1.00 60.91 101 LYS A O 1
ATOM 813 N N . LYS A 1 102 ? 9.131 -14.127 3.301 1.00 70.94 102 LYS A N 1
ATOM 814 C CA . LYS A 1 102 ? 8.147 -13.808 2.24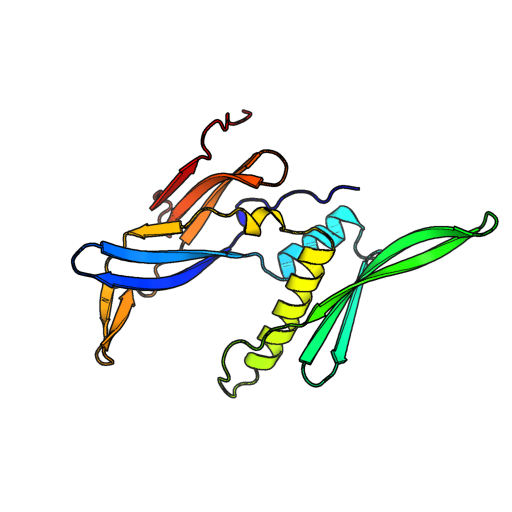5 1.00 70.94 102 LYS A CA 1
ATOM 815 C C . LYS A 1 102 ? 7.698 -12.345 2.320 1.00 70.94 102 LYS A C 1
ATOM 817 O O . LYS A 1 102 ? 7.481 -11.710 1.282 1.00 70.94 102 LYS A O 1
ATOM 822 N N . GLY A 1 103 ? 7.569 -11.822 3.540 1.00 80.81 103 GLY A N 1
ATOM 823 C CA . GLY A 1 103 ? 7.261 -10.424 3.816 1.00 80.81 103 GLY A CA 1
ATOM 824 C C . GLY A 1 103 ? 8.365 -9.492 3.329 1.00 80.81 103 GLY A C 1
ATOM 825 O O . GLY A 1 103 ? 8.069 -8.540 2.607 1.00 80.81 103 GLY A O 1
ATOM 826 N N . GLU A 1 104 ? 9.623 -9.813 3.642 1.00 87.25 104 GLU A N 1
ATOM 827 C CA . GLU A 1 104 ? 10.796 -9.028 3.238 1.00 87.25 104 GLU A CA 1
ATOM 828 C C . GLU A 1 104 ? 10.936 -8.939 1.711 1.00 87.25 104 GLU A C 1
ATOM 830 O O . GLU A 1 104 ? 11.049 -7.841 1.168 1.00 87.25 104 GLU A O 1
ATOM 835 N N . ALA A 1 105 ? 10.843 -10.065 0.992 1.00 90.81 105 ALA A N 1
ATOM 836 C CA . ALA A 1 105 ? 10.941 -10.079 -0.471 1.00 90.81 105 ALA A CA 1
ATOM 837 C C . ALA A 1 105 ? 9.846 -9.228 -1.136 1.00 90.81 105 ALA A C 1
ATOM 839 O O . ALA A 1 105 ? 10.118 -8.424 -2.031 1.00 90.81 105 ALA A O 1
ATOM 840 N N . SER 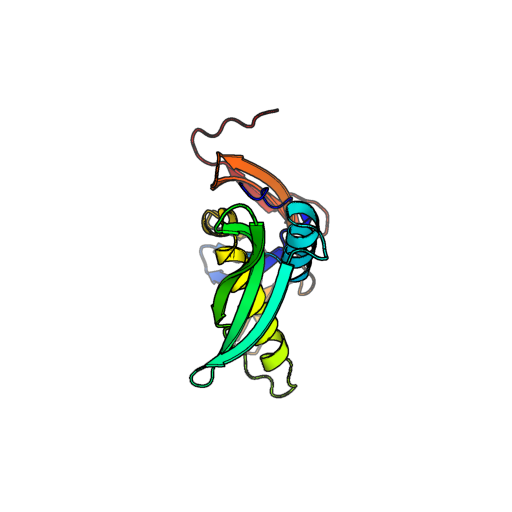A 1 106 ? 8.604 -9.360 -0.660 1.00 91.38 106 SER A N 1
ATOM 841 C CA . SER A 1 106 ? 7.473 -8.581 -1.172 1.00 91.38 106 SER A CA 1
ATOM 842 C C . SER A 1 106 ? 7.622 -7.090 -0.867 1.00 91.38 106 SER A C 1
ATOM 844 O O . SER A 1 106 ? 7.224 -6.247 -1.671 1.00 91.38 106 SER A O 1
ATOM 846 N N . ASP A 1 107 ? 8.167 -6.740 0.299 1.00 91.75 107 ASP A N 1
ATOM 847 C CA . ASP A 1 107 ? 8.451 -5.353 0.655 1.00 91.75 107 ASP A CA 1
ATOM 848 C C . ASP A 1 107 ? 9.561 -4.767 -0.225 1.00 91.75 107 ASP A C 1
ATOM 850 O O . ASP A 1 107 ? 9.367 -3.699 -0.807 1.00 91.75 107 ASP A O 1
ATOM 854 N N . ALA A 1 108 ? 10.656 -5.505 -0.430 1.00 95.56 108 ALA A N 1
ATOM 855 C CA . ALA A 1 108 ? 11.748 -5.117 -1.320 1.00 95.56 108 ALA A CA 1
ATOM 856 C C . ALA A 1 108 ? 11.240 -4.824 -2.740 1.00 95.56 108 ALA A C 1
ATOM 858 O O . ALA A 1 108 ? 11.541 -3.768 -3.304 1.00 95.56 108 ALA A O 1
ATOM 859 N N . PHE A 1 109 ? 10.412 -5.718 -3.296 1.00 97.12 109 PHE A N 1
ATOM 860 C CA . PHE A 1 109 ? 9.811 -5.544 -4.620 1.00 97.12 109 PHE A CA 1
ATOM 861 C C . PHE A 1 109 ? 8.955 -4.280 -4.689 1.00 97.12 109 PHE A C 1
ATOM 863 O O . PHE A 1 109 ? 9.159 -3.433 -5.559 1.00 97.12 109 PHE A O 1
ATOM 870 N N . LYS A 1 110 ? 8.049 -4.084 -3.722 1.00 96.19 110 LYS A N 1
ATOM 871 C CA . LYS A 1 110 ? 7.185 -2.895 -3.691 1.00 96.19 110 LYS A CA 1
ATOM 872 C C . LYS A 1 110 ? 7.969 -1.595 -3.585 1.00 96.19 110 LYS A C 1
ATOM 874 O O . LYS A 1 110 ? 7.560 -0.580 -4.158 1.00 96.19 110 LYS A O 1
ATOM 879 N N . ARG A 1 111 ? 9.079 -1.619 -2.847 1.00 96.06 111 ARG A N 1
ATOM 880 C CA . ARG A 1 111 ? 9.982 -0.481 -2.665 1.00 96.06 111 ARG A CA 1
ATOM 881 C C . ARG A 1 111 ? 10.764 -0.157 -3.933 1.00 96.06 111 ARG A C 1
ATOM 883 O O . ARG A 1 111 ? 10.829 1.012 -4.321 1.00 96.06 111 ARG A O 1
ATOM 890 N N . ALA A 1 112 ? 11.248 -1.172 -4.645 1.00 97.50 112 ALA A N 1
ATOM 891 C CA . ALA A 1 112 ? 11.762 -1.006 -6.002 1.00 97.50 112 ALA A CA 1
ATOM 892 C C . ALA A 1 112 ? 10.679 -0.453 -6.955 1.00 97.50 112 ALA A C 1
ATOM 894 O O . ALA A 1 112 ? 10.960 0.464 -7.729 1.00 97.50 112 ALA A O 1
ATOM 895 N N . GLY A 1 113 ? 9.426 -0.904 -6.827 1.00 97.31 113 GLY A N 1
ATOM 896 C CA . GLY A 1 113 ? 8.273 -0.391 -7.579 1.00 97.31 113 GLY A CA 1
ATOM 897 C C . GLY A 1 113 ? 8.035 1.111 -7.373 1.00 97.31 113 GLY A C 1
ATOM 898 O O . GLY A 1 113 ? 7.888 1.859 -8.344 1.00 97.31 113 GLY A O 1
ATOM 899 N N . PHE A 1 114 ? 8.132 1.610 -6.133 1.00 96.75 114 PHE A N 1
ATOM 900 C CA . PHE A 1 114 ? 8.080 3.058 -5.867 1.00 96.75 114 PHE A CA 1
ATOM 901 C C . PHE A 1 114 ? 9.216 3.816 -6.576 1.00 96.75 114 PHE A C 1
ATOM 903 O O . PHE A 1 114 ? 9.010 4.927 -7.077 1.00 96.75 114 PHE A O 1
ATOM 910 N N . LYS A 1 115 ? 10.419 3.233 -6.673 1.00 96.25 115 LYS A N 1
ATOM 911 C CA . LYS A 1 115 ? 11.541 3.830 -7.420 1.00 96.25 115 LYS A CA 1
ATOM 912 C C . LYS A 1 115 ? 11.308 3.837 -8.928 1.00 96.25 115 LYS A C 1
ATOM 914 O O . LYS A 1 115 ? 11.712 4.809 -9.566 1.00 96.25 115 LYS A O 1
ATOM 919 N N . VAL A 1 116 ? 10.634 2.827 -9.475 1.00 95.50 116 VAL A N 1
ATOM 920 C CA . VAL A 1 116 ? 10.176 2.809 -10.876 1.00 95.50 116 VAL A CA 1
ATOM 921 C C . VAL A 1 116 ? 9.134 3.907 -11.124 1.00 95.50 116 VAL A C 1
ATOM 923 O O . VAL A 1 116 ? 9.207 4.601 -12.133 1.00 95.50 116 VAL A O 1
ATOM 926 N N . GLY A 1 117 ? 8.260 4.172 -10.152 1.00 95.25 117 GLY A N 1
ATOM 927 C CA . GLY A 1 117 ? 7.275 5.260 -10.205 1.00 95.25 117 GLY A CA 1
ATOM 928 C C . GLY A 1 117 ? 5.886 4.876 -9.703 1.00 95.25 117 GLY A C 1
ATOM 929 O O . GLY A 1 117 ? 5.049 5.757 -9.529 1.00 95.25 117 GLY A O 1
ATOM 930 N N . ILE A 1 118 ? 5.663 3.591 -9.429 1.00 97.31 118 ILE A N 1
ATOM 931 C CA . ILE A 1 118 ? 4.356 3.019 -9.112 1.00 97.31 118 ILE A CA 1
ATOM 932 C C . ILE A 1 118 ? 3.946 3.395 -7.687 1.00 97.31 118 ILE A C 1
ATOM 934 O O . ILE A 1 118 ? 4.705 3.179 -6.741 1.00 97.31 118 ILE A O 1
ATOM 938 N N . GLY A 1 119 ? 2.743 3.946 -7.516 1.00 96.62 119 GLY A N 1
ATOM 939 C CA . GLY A 1 119 ? 2.153 4.233 -6.206 1.00 96.62 119 GLY A CA 1
ATOM 940 C C . GLY A 1 119 ? 2.825 5.356 -5.409 1.00 96.62 119 GLY A C 1
ATOM 941 O O . GLY A 1 119 ? 2.611 5.448 -4.201 1.00 96.62 119 GLY A O 1
ATOM 942 N N . ARG A 1 120 ? 3.644 6.220 -6.027 1.00 96.12 120 ARG A N 1
ATOM 943 C CA . ARG A 1 120 ? 4.308 7.339 -5.319 1.00 96.12 120 ARG A CA 1
ATOM 944 C C . ARG A 1 120 ? 3.317 8.310 -4.674 1.00 96.12 120 ARG A C 1
ATOM 946 O O . ARG A 1 120 ? 3.618 8.898 -3.641 1.00 96.12 120 ARG A O 1
ATOM 953 N N . GLU A 1 121 ? 2.132 8.444 -5.253 1.00 96.25 121 GLU A N 1
ATOM 954 C CA . GLU A 1 121 ? 1.010 9.212 -4.716 1.00 96.25 121 GLU A CA 1
ATOM 955 C C . GLU A 1 121 ? 0.590 8.760 -3.311 1.00 96.25 121 GLU A C 1
ATOM 957 O O . GLU A 1 121 ? 0.108 9.583 -2.535 1.00 96.25 121 GLU A O 1
ATOM 962 N N . LEU A 1 122 ? 0.822 7.498 -2.927 1.00 97.06 122 LEU A N 1
ATOM 963 C CA . LEU A 1 122 ? 0.469 6.992 -1.597 1.00 97.06 122 LEU A CA 1
ATOM 964 C C . LEU A 1 122 ? 1.233 7.720 -0.480 1.00 97.06 122 LEU A C 1
ATOM 966 O O . LEU A 1 122 ? 0.726 7.832 0.636 1.00 97.06 122 LEU A O 1
ATOM 970 N N . TYR A 1 123 ? 2.410 8.287 -0.776 1.00 95.69 123 TYR A N 1
ATOM 971 C CA . TYR A 1 123 ? 3.161 9.121 0.171 1.00 95.69 123 TYR A CA 1
ATOM 972 C C . TYR A 1 123 ? 2.488 10.467 0.470 1.00 95.69 123 TYR A C 1
ATOM 974 O O . TYR A 1 123 ? 2.856 11.122 1.442 1.00 95.69 123 TYR A O 1
ATOM 982 N N . THR A 1 124 ? 1.496 10.864 -0.328 1.00 96.88 124 THR A N 1
ATOM 983 C CA . THR A 1 124 ? 0.697 12.083 -0.117 1.00 96.88 124 THR A CA 1
ATOM 984 C C . THR A 1 124 ? -0.619 11.812 0.615 1.00 96.88 124 THR A C 1
ATOM 986 O O . THR A 1 124 ? -1.444 12.712 0.761 1.00 96.88 124 THR A O 1
ATOM 989 N N . SER A 1 125 ? -0.824 10.575 1.089 1.00 97.44 125 SER A N 1
ATOM 990 C CA . SER A 1 125 ? -2.024 10.188 1.830 1.00 97.44 125 SER A CA 1
ATOM 991 C C . SER A 1 125 ? -2.268 11.119 3.021 1.00 97.44 125 SER A C 1
ATOM 993 O O . SER A 1 125 ? -1.342 11.377 3.799 1.00 97.44 125 SER A O 1
ATOM 995 N N . PRO A 1 126 ? -3.519 11.567 3.242 1.00 97.38 126 PRO A N 1
ATOM 996 C CA . PRO A 1 126 ? -3.861 12.279 4.461 1.00 97.38 126 PRO A CA 1
ATOM 997 C C . PRO A 1 126 ? -3.700 11.365 5.679 1.00 97.38 126 PRO A C 1
ATOM 999 O O . PRO A 1 126 ? -3.595 10.138 5.573 1.00 97.38 126 PRO A O 1
ATOM 1002 N N . LYS A 1 127 ? -3.744 11.962 6.871 1.00 97.50 127 LYS A N 1
ATOM 1003 C CA . LYS A 1 127 ? -3.875 11.195 8.109 1.00 97.50 127 LYS A CA 1
ATOM 1004 C C . LYS A 1 127 ? -5.270 10.564 8.161 1.00 97.50 127 LYS A C 1
ATOM 1006 O O . LYS A 1 127 ? -6.256 11.275 8.336 1.00 97.50 127 LYS A O 1
ATOM 1011 N N . ILE A 1 128 ? -5.339 9.240 8.044 1.00 98.44 128 ILE A N 1
ATOM 1012 C CA . ILE A 1 128 ? -6.603 8.498 8.056 1.00 98.44 128 ILE A CA 1
ATOM 1013 C C . ILE A 1 128 ? -6.919 8.065 9.488 1.00 98.44 128 ILE A C 1
ATOM 1015 O O . ILE A 1 128 ? -6.224 7.225 10.066 1.00 98.44 128 ILE A O 1
ATOM 1019 N N . LEU A 1 129 ? -7.963 8.666 10.056 1.00 98.06 129 LEU A N 1
ATOM 1020 C CA . LEU A 1 129 ? -8.512 8.347 11.371 1.00 98.06 129 LEU A CA 1
ATOM 1021 C C . LEU A 1 129 ? -9.949 7.878 11.182 1.00 98.06 129 LEU A C 1
ATOM 1023 O O . LEU A 1 129 ? -10.803 8.676 10.806 1.00 98.06 129 LEU A O 1
ATOM 1027 N N . ILE A 1 130 ? -10.200 6.598 11.434 1.00 98.06 130 ILE A N 1
ATOM 1028 C CA . ILE A 1 130 ? -11.524 5.995 11.279 1.00 98.06 130 ILE A CA 1
ATOM 1029 C C . ILE A 1 130 ? -12.076 5.710 12.679 1.00 98.06 130 ILE A C 1
ATOM 1031 O O . ILE A 1 130 ? -11.489 4.889 13.391 1.00 98.06 130 ILE A O 1
ATOM 1035 N N . PRO A 1 131 ? -13.153 6.391 13.112 1.00 97.00 131 PRO A N 1
ATOM 1036 C CA . PRO A 1 131 ? -13.830 6.069 14.363 1.00 97.00 131 PRO A CA 1
ATOM 1037 C C . PRO A 1 131 ? -14.308 4.617 14.352 1.00 97.00 131 PRO A C 1
ATOM 1039 O O . PRO A 1 131 ? -14.862 4.151 13.358 1.00 97.00 131 PRO A O 1
ATOM 1042 N N . ALA A 1 132 ? -14.094 3.900 15.450 1.00 96.12 132 ALA A N 1
ATOM 1043 C CA . ALA A 1 132 ? -14.535 2.516 15.578 1.00 96.12 132 ALA A CA 1
ATOM 1044 C C . ALA A 1 132 ? -14.703 2.134 17.049 1.00 96.12 132 ALA A C 1
ATOM 1046 O O . ALA A 1 132 ? -14.051 2.697 17.930 1.00 96.12 132 ALA A O 1
ATOM 1047 N N . GLU A 1 133 ? -15.548 1.139 17.315 1.00 95.19 133 GLU A N 1
ATOM 1048 C CA . GLU A 1 133 ? -15.670 0.579 18.658 1.00 95.19 133 GLU A CA 1
ATOM 1049 C C . GLU A 1 133 ? -14.429 -0.250 19.000 1.00 95.19 133 GLU A C 1
ATOM 1051 O O . GLU A 1 133 ? -14.050 -1.180 18.280 1.00 95.19 133 GLU A O 1
ATOM 1056 N N . VAL A 1 134 ? -13.805 0.081 20.129 1.00 96.88 134 VAL A N 1
ATOM 1057 C CA . VAL A 1 134 ? -12.569 -0.541 20.603 1.00 96.88 134 VAL A CA 1
ATOM 1058 C C . VAL A 1 134 ? -12.806 -1.172 21.968 1.00 96.88 134 VAL A C 1
ATOM 1060 O O . VAL A 1 134 ? -13.468 -0.596 22.828 1.00 96.88 134 VAL A O 1
ATOM 1063 N N . ILE A 1 135 ? -12.246 -2.360 22.168 1.00 96.06 135 ILE A N 1
ATOM 1064 C CA . ILE A 1 135 ? -12.227 -3.072 23.444 1.00 96.06 135 ILE A CA 1
ATOM 1065 C C . ILE A 1 135 ? -10.790 -3.211 23.942 1.00 96.06 135 ILE A C 1
ATOM 1067 O O . ILE A 1 135 ? -9.847 -3.291 23.150 1.00 96.06 135 ILE A O 1
ATOM 1071 N N . VAL A 1 136 ? -10.627 -3.267 25.262 1.00 96.12 136 VAL A N 1
ATOM 1072 C CA . VAL A 1 136 ? -9.344 -3.587 25.895 1.00 96.12 136 VAL A CA 1
ATOM 1073 C C . VAL A 1 136 ? -9.305 -5.091 26.142 1.00 96.12 136 VAL A C 1
ATOM 1075 O O . VAL A 1 136 ? -10.166 -5.643 26.829 1.00 96.12 136 VAL A O 1
ATOM 1078 N N . GLY A 1 137 ? -8.337 -5.766 25.531 1.00 93.44 137 GLY A N 1
ATOM 1079 C CA . GLY A 1 137 ? -8.107 -7.191 25.717 1.00 93.44 137 GLY A CA 1
ATOM 1080 C C . GLY A 1 137 ? -7.566 -7.505 27.109 1.00 93.44 137 GLY A C 1
ATOM 1081 O O . GLY A 1 137 ? -7.107 -6.632 27.844 1.00 93.44 137 GLY A O 1
ATOM 1082 N N . LYS A 1 138 ? -7.567 -8.793 27.466 1.00 93.25 138 LYS A N 1
ATOM 1083 C CA . LYS A 1 138 ? -7.007 -9.264 28.746 1.00 93.25 138 LYS A CA 1
ATOM 1084 C C . LYS A 1 138 ? -5.510 -8.966 28.893 1.00 93.25 138 LYS A C 1
ATOM 1086 O O . LYS A 1 138 ? -5.011 -8.922 30.008 1.00 93.25 138 LYS A O 1
ATOM 1091 N N . ASP A 1 139 ? -4.808 -8.768 27.780 1.00 94.94 139 ASP A N 1
ATOM 1092 C CA . ASP A 1 139 ? -3.393 -8.393 27.730 1.00 94.94 139 ASP A CA 1
ATOM 1093 C C . ASP A 1 139 ? -3.163 -6.872 27.838 1.00 94.94 139 ASP A C 1
ATOM 1095 O O . ASP A 1 139 ? -2.039 -6.404 27.661 1.00 94.94 139 ASP A O 1
ATOM 1099 N N . GLY A 1 140 ? -4.223 -6.095 28.092 1.00 93.12 140 GLY A N 1
ATOM 1100 C CA . GLY A 1 140 ? -4.178 -4.639 28.191 1.00 93.12 140 GLY A CA 1
ATOM 1101 C C . GLY A 1 140 ? -4.062 -3.917 26.846 1.00 93.12 140 GLY A C 1
ATOM 1102 O O . GLY A 1 140 ? -3.962 -2.691 26.832 1.00 93.12 140 GLY A O 1
ATOM 1103 N N . LYS A 1 141 ? -4.070 -4.633 25.710 1.00 94.25 141 LYS A N 1
ATOM 1104 C CA . LYS A 1 141 ? -3.993 -4.014 24.380 1.00 94.25 141 LYS A CA 1
ATOM 1105 C C . LYS A 1 141 ? -5.373 -3.667 23.835 1.00 94.25 141 LYS A C 1
ATOM 1107 O O . LYS A 1 141 ? -6.381 -4.276 24.182 1.00 94.25 141 LYS A O 1
ATOM 1112 N N . ASN A 1 142 ? -5.401 -2.689 22.936 1.00 96.12 142 ASN A N 1
ATOM 1113 C CA . ASN A 1 142 ? -6.612 -2.252 22.253 1.00 96.12 142 ASN A CA 1
ATOM 1114 C C . ASN A 1 142 ? -6.880 -3.099 21.006 1.00 96.12 142 ASN A C 1
ATOM 1116 O O . ASN A 1 142 ? -5.986 -3.290 20.179 1.00 96.12 142 ASN A O 1
ATOM 1120 N N . TYR A 1 143 ? -8.128 -3.524 20.841 1.00 95.56 143 TYR A N 1
ATOM 1121 C CA . TYR A 1 143 ? -8.605 -4.283 19.689 1.00 95.56 143 TYR A CA 1
ATOM 1122 C C . TYR A 1 143 ? -9.896 -3.682 19.158 1.00 95.56 143 TYR A C 1
ATOM 1124 O O . TYR A 1 143 ? -10.718 -3.196 19.931 1.00 95.56 143 TYR A O 1
ATOM 1132 N N . LEU A 1 144 ? -10.111 -3.765 17.847 1.00 95.75 144 LEU A N 1
ATOM 1133 C CA . LEU A 1 144 ? -11.444 -3.534 17.302 1.00 95.75 144 LEU A CA 1
ATOM 1134 C C . LEU A 1 144 ? -12.419 -4.527 17.937 1.00 95.75 144 LEU A C 1
ATOM 1136 O O . LEU A 1 144 ? -12.107 -5.713 18.068 1.00 95.75 144 LEU A O 1
ATOM 1140 N N . LYS A 1 145 ? -13.597 -4.039 18.331 1.00 94.88 145 LYS A N 1
ATOM 1141 C CA . LYS A 1 145 ? -14.657 -4.890 18.881 1.00 94.88 145 LYS A CA 1
ATOM 1142 C C . LYS A 1 145 ? -15.074 -5.964 17.875 1.00 94.88 145 LYS A C 1
ATOM 1144 O O . LYS A 1 145 ? -15.269 -7.116 18.254 1.00 94.88 145 LYS A O 1
ATOM 1149 N N . ASP A 1 146 ? -15.164 -5.591 16.599 1.00 94.19 146 ASP A N 1
ATOM 1150 C CA . ASP A 1 146 ? -15.286 -6.531 15.491 1.00 94.19 146 ASP A CA 1
ATOM 1151 C C . ASP A 1 146 ? -13.908 -6.802 14.878 1.00 94.19 146 ASP A C 1
ATOM 1153 O O . ASP A 1 146 ? -13.342 -5.979 14.160 1.00 94.19 146 ASP A O 1
ATOM 1157 N N . LYS A 1 147 ? -13.357 -7.985 15.160 1.00 91.38 147 LYS A N 1
ATOM 1158 C CA . LYS A 1 147 ? -12.051 -8.410 14.634 1.00 91.38 147 LYS A CA 1
ATOM 1159 C C . LYS A 1 147 ? -12.042 -8.657 13.120 1.00 91.38 147 LYS A C 1
ATOM 1161 O O . LYS A 1 147 ? -10.967 -8.838 12.558 1.00 91.38 147 LYS A O 1
ATOM 1166 N N . TYR A 1 148 ? -13.216 -8.731 12.492 1.00 92.44 148 TYR A N 1
ATOM 1167 C CA . TYR A 1 148 ? -13.380 -8.921 11.051 1.00 92.44 148 TYR A CA 1
ATOM 1168 C C . TYR A 1 148 ? -13.756 -7.623 10.336 1.00 92.44 148 TYR A C 1
ATOM 1170 O O . TYR A 1 148 ? -14.173 -7.669 9.178 1.00 92.44 148 TYR A O 1
ATOM 1178 N N . GLU A 1 149 ? -13.677 -6.483 11.023 1.00 94.69 149 GLU A N 1
ATOM 1179 C CA . GLU A 1 149 ? -13.857 -5.194 10.375 1.00 94.69 149 GLU A CA 1
ATOM 1180 C C . GLU A 1 149 ? -12.725 -4.960 9.372 1.00 94.69 149 GLU A C 1
ATOM 1182 O O . GLU A 1 149 ? -11.543 -5.156 9.673 1.00 94.69 149 GLU A O 1
ATOM 1187 N N . THR A 1 150 ? -13.100 -4.547 8.167 1.00 96.00 150 THR A N 1
ATOM 1188 C CA . THR A 1 150 ? -12.170 -4.286 7.068 1.00 96.00 150 THR A CA 1
ATOM 1189 C C . THR A 1 150 ? -12.555 -2.997 6.376 1.00 96.00 150 THR A C 1
ATOM 1191 O O . THR A 1 150 ? -13.732 -2.649 6.306 1.00 96.00 150 THR A O 1
ATOM 1194 N N . TYR A 1 151 ? -11.559 -2.328 5.812 1.00 97.81 151 TYR A N 1
ATOM 1195 C CA . TYR A 1 151 ? -11.733 -1.057 5.130 1.00 97.81 151 TYR A CA 1
ATOM 1196 C C . TYR A 1 151 ? -11.242 -1.171 3.692 1.00 97.81 151 TYR A C 1
ATOM 1198 O O . TYR A 1 151 ? -10.265 -1.870 3.423 1.00 97.81 151 TYR A O 1
ATOM 1206 N N . SER A 1 152 ? -11.899 -0.469 2.776 1.00 98.25 152 SER A N 1
ATOM 1207 C CA . SER A 1 152 ? -11.493 -0.414 1.369 1.00 98.25 152 SER A CA 1
ATOM 1208 C C . SER A 1 152 ? -11.650 0.995 0.817 1.00 98.25 152 SER A C 1
ATOM 1210 O O . SER A 1 152 ? -12.485 1.769 1.291 1.00 98.25 152 SER A O 1
ATOM 1212 N N . VAL A 1 153 ? -10.814 1.353 -0.157 1.00 98.62 153 VAL A N 1
ATOM 1213 C CA . VAL A 1 153 ? -10.971 2.610 -0.886 1.00 98.62 153 VAL A CA 1
ATOM 1214 C C . VAL A 1 153 ? -12.115 2.430 -1.880 1.00 98.62 153 VAL A C 1
ATOM 1216 O O . VAL A 1 153 ? -12.084 1.529 -2.709 1.00 98.62 153 VAL A O 1
ATOM 1219 N N . SER A 1 154 ? -13.129 3.282 -1.779 1.00 98.44 154 SER A N 1
ATOM 1220 C CA . SER A 1 154 ? -14.263 3.303 -2.714 1.00 98.44 154 SER A CA 1
ATOM 1221 C C . SER A 1 154 ? -14.071 4.341 -3.815 1.00 98.44 154 SER A C 1
ATOM 1223 O O . SER A 1 154 ? -14.408 4.092 -4.966 1.00 98.44 154 SER A O 1
ATOM 1225 N N . GLU A 1 155 ? -13.472 5.484 -3.475 1.00 98.12 155 GLU A N 1
ATOM 1226 C CA . GLU A 1 155 ? -13.184 6.559 -4.417 1.00 98.12 155 GLU A CA 1
ATOM 1227 C C . GLU A 1 155 ? -11.828 7.184 -4.097 1.00 98.12 155 GLU A C 1
ATOM 1229 O O . GLU A 1 155 ? -11.480 7.412 -2.933 1.00 98.12 155 GLU A O 1
ATOM 1234 N N . ILE A 1 156 ? -11.074 7.494 -5.146 1.00 98.19 156 ILE A N 1
ATOM 1235 C CA . ILE A 1 156 ? -9.832 8.252 -5.060 1.00 98.19 156 ILE A CA 1
ATOM 1236 C C . ILE A 1 156 ? -9.697 9.133 -6.297 1.00 98.19 156 ILE A C 1
ATOM 1238 O O . ILE A 1 156 ? -9.974 8.699 -7.415 1.00 98.19 156 ILE A O 1
ATOM 1242 N N . GLN A 1 157 ? -9.284 10.381 -6.100 1.00 97.69 157 GLN A N 1
ATOM 1243 C CA . GLN A 1 157 ? -8.956 11.290 -7.196 1.00 97.69 157 GLN A CA 1
ATOM 1244 C C . GLN A 1 157 ? -7.614 11.955 -6.932 1.00 97.69 157 GLN A C 1
ATOM 1246 O O . GLN A 1 157 ? -7.206 12.132 -5.781 1.00 97.69 157 GLN A O 1
ATOM 1251 N N . TYR A 1 158 ? -6.948 12.356 -8.010 1.00 96.31 158 TYR A N 1
ATOM 1252 C CA . TYR A 1 158 ? -5.592 12.883 -7.967 1.00 96.31 158 TYR A CA 1
ATOM 1253 C C . TYR A 1 158 ? -5.526 14.336 -8.427 1.00 96.31 158 TYR A C 1
ATOM 1255 O O . TYR A 1 158 ? -6.167 14.731 -9.398 1.00 96.31 158 TYR A O 1
ATOM 1263 N N . ASP A 1 159 ? -4.704 15.109 -7.725 1.00 94.44 159 ASP A N 1
ATOM 1264 C CA . ASP A 1 159 ? -4.263 16.456 -8.071 1.00 94.44 159 ASP A CA 1
ATOM 1265 C C . ASP A 1 159 ? -2.808 16.362 -8.552 1.00 94.44 159 ASP A C 1
ATOM 1267 O O . ASP A 1 159 ? -1.853 16.392 -7.769 1.00 94.44 159 ASP A O 1
ATOM 1271 N N . GLY A 1 160 ? -2.632 16.096 -9.848 1.00 92.62 160 GLY A N 1
ATOM 1272 C CA . GLY A 1 160 ? -1.328 15.779 -10.426 1.00 92.62 160 GLY A CA 1
ATOM 1273 C C . GLY A 1 160 ? -0.721 14.501 -9.833 1.00 92.62 160 GLY A C 1
ATOM 1274 O O . GLY A 1 160 ? -1.143 13.391 -10.149 1.00 92.62 160 GLY A O 1
ATOM 1275 N N . ASN A 1 161 ? 0.309 14.651 -8.995 1.00 92.12 161 ASN A N 1
ATOM 1276 C CA . ASN A 1 161 ? 1.002 13.529 -8.350 1.00 92.12 161 ASN A CA 1
ATOM 1277 C C . ASN A 1 161 ? 0.538 13.249 -6.916 1.00 92.12 161 ASN A C 1
ATOM 1279 O O . ASN A 1 161 ? 1.074 12.335 -6.285 1.00 92.12 161 ASN A O 1
ATOM 1283 N N . GLU A 1 162 ? -0.434 14.008 -6.417 1.00 95.31 162 GLU A N 1
ATOM 1284 C CA . GLU A 1 162 ? -0.906 13.934 -5.039 1.00 95.31 162 GLU A CA 1
ATOM 1285 C C . GLU A 1 162 ? -2.358 13.462 -4.973 1.00 95.31 162 GLU A C 1
ATOM 1287 O O . GLU A 1 162 ? -3.130 13.638 -5.915 1.00 95.31 162 GLU A O 1
ATOM 1292 N N . ILE A 1 163 ? -2.753 12.879 -3.845 1.00 97.62 163 ILE A N 1
ATOM 1293 C CA . ILE A 1 163 ? -4.148 12.523 -3.583 1.00 97.62 163 ILE A CA 1
ATOM 1294 C C . ILE A 1 163 ? -4.939 13.821 -3.360 1.00 97.62 163 ILE A C 1
ATOM 1296 O O . ILE A 1 163 ? -4.632 14.610 -2.465 1.00 97.62 163 ILE A O 1
ATOM 1300 N N . GLY A 1 164 ? -5.960 14.044 -4.188 1.00 97.56 164 GLY A N 1
ATOM 1301 C CA . GLY A 1 164 ? -6.862 15.196 -4.125 1.00 97.56 164 GLY A CA 1
ATOM 1302 C C . GLY A 1 164 ? -8.144 14.911 -3.338 1.00 97.56 164 GLY A C 1
ATOM 1303 O O . GLY A 1 164 ? -8.636 15.780 -2.616 1.00 97.56 164 GLY A O 1
ATOM 1304 N N . SER A 1 165 ? -8.672 13.688 -3.419 1.00 98.06 165 SER A N 1
ATOM 1305 C CA . SER A 1 165 ? -9.797 13.219 -2.600 1.00 98.06 165 SER A CA 1
ATOM 1306 C C . SER A 1 165 ? -9.700 11.719 -2.323 1.00 98.06 165 SER A C 1
ATOM 1308 O O . SER A 1 165 ? -9.062 10.982 -3.075 1.00 98.06 165 SER A O 1
ATOM 1310 N N . LEU A 1 166 ? -10.296 11.284 -1.211 1.00 98.56 166 LEU A N 1
ATOM 1311 C CA . LEU A 1 166 ? -10.274 9.898 -0.754 1.00 98.56 166 LEU A CA 1
ATOM 1312 C C . LEU A 1 166 ? -11.557 9.566 0.014 1.00 98.56 166 LEU A C 1
ATOM 1314 O O . LEU A 1 166 ? -11.890 10.255 0.983 1.00 98.56 166 LEU A O 1
ATOM 1318 N N . VAL A 1 167 ? -12.223 8.479 -0.373 1.00 98.69 167 VAL A N 1
ATOM 1319 C CA . VAL A 1 167 ? -13.357 7.898 0.356 1.00 98.69 167 VAL A CA 1
ATOM 1320 C C . VAL A 1 167 ? -13.043 6.451 0.711 1.00 98.69 167 VAL A C 1
ATOM 1322 O O . VAL A 1 167 ? -12.836 5.613 -0.168 1.00 98.69 167 VAL A O 1
ATOM 1325 N N . ILE A 1 168 ? -13.042 6.147 2.007 1.00 98.75 168 ILE A N 1
ATOM 1326 C CA . ILE A 1 168 ? -12.883 4.790 2.536 1.00 98.75 168 ILE A CA 1
ATOM 1327 C C . ILE A 1 168 ? -14.215 4.329 3.112 1.00 98.75 168 ILE A C 1
ATOM 1329 O O . ILE A 1 168 ? -14.867 5.068 3.858 1.00 98.75 168 ILE A O 1
ATOM 1333 N N . VAL A 1 169 ? -14.579 3.090 2.795 1.00 98.62 169 VAL A N 1
ATOM 1334 C CA . VAL A 1 169 ? -15.788 2.427 3.283 1.00 98.62 169 VAL A CA 1
ATOM 1335 C C . VAL A 1 169 ? -15.458 1.263 4.213 1.00 98.62 169 VAL A C 1
ATOM 1337 O O . VAL A 1 169 ? -14.380 0.669 4.119 1.00 98.62 169 VAL A O 1
ATOM 1340 N N . ASP A 1 170 ? -16.385 0.949 5.117 1.00 97.38 170 ASP A N 1
ATOM 1341 C CA . ASP A 1 170 ? -16.381 -0.306 5.873 1.00 97.38 170 ASP A CA 1
ATOM 1342 C C . ASP A 1 170 ? -16.757 -1.503 4.976 1.00 97.38 170 ASP A C 1
ATOM 1344 O O . ASP A 1 170 ? -17.092 -1.358 3.796 1.00 97.38 170 ASP A O 1
ATOM 1348 N N . ARG A 1 171 ? -16.758 -2.713 5.541 1.00 95.50 171 ARG A N 1
ATOM 1349 C CA . ARG A 1 171 ? -17.138 -3.938 4.812 1.00 95.50 171 ARG A CA 1
ATOM 1350 C C . ARG A 1 171 ? -18.594 -3.977 4.328 1.00 95.50 171 ARG A C 1
ATOM 1352 O O . ARG A 1 171 ? -18.951 -4.861 3.555 1.00 95.50 171 ARG A O 1
ATOM 1359 N N . LYS A 1 172 ? -19.449 -3.078 4.821 1.00 95.44 172 LYS A N 1
ATOM 1360 C CA . LYS A 1 172 ? -20.856 -2.939 4.418 1.00 95.44 172 LYS A CA 1
ATOM 1361 C C . LYS A 1 172 ? -21.033 -1.866 3.337 1.00 95.44 172 LYS A C 1
ATOM 1363 O O . LYS A 1 172 ? -22.159 -1.644 2.904 1.00 95.44 172 LYS A O 1
ATOM 1368 N N . GLY A 1 173 ? -19.952 -1.213 2.906 1.00 96.56 173 GLY A N 1
ATOM 1369 C CA . GLY A 1 173 ? -19.984 -0.135 1.923 1.00 96.56 173 GLY A CA 1
ATOM 1370 C C . GLY A 1 173 ? -20.355 1.230 2.507 1.00 96.56 173 GLY A C 1
ATOM 1371 O O . GLY A 1 173 ? -20.578 2.166 1.744 1.00 96.56 173 GLY A O 1
ATOM 1372 N N . ASN A 1 174 ? -20.420 1.381 3.835 1.00 97.81 174 ASN A N 1
ATOM 1373 C CA . ASN A 1 174 ? -20.712 2.679 4.441 1.00 97.81 174 ASN A CA 1
ATOM 1374 C C . ASN A 1 174 ? -19.452 3.552 4.442 1.00 97.81 174 ASN A C 1
ATOM 1376 O O . ASN A 1 174 ? -18.407 3.077 4.894 1.00 97.81 174 ASN A O 1
ATOM 1380 N N . PRO A 1 175 ? -19.522 4.828 4.022 1.00 98.25 175 PRO A N 1
ATOM 1381 C CA . PRO A 1 175 ? -18.394 5.746 4.133 1.00 98.25 175 PRO A CA 1
ATOM 1382 C C . PRO A 1 175 ? -18.000 5.962 5.598 1.00 98.25 175 PRO A C 1
ATOM 1384 O O . PRO A 1 175 ? -18.794 6.454 6.399 1.00 98.25 175 PRO A O 1
ATOM 1387 N N . VAL A 1 176 ? -16.759 5.621 5.941 1.00 98.19 176 VAL A N 1
ATOM 1388 C CA . VAL A 1 176 ? -16.199 5.774 7.298 1.00 98.19 176 VAL A CA 1
ATOM 1389 C C . VAL A 1 176 ? -15.069 6.796 7.369 1.00 98.19 176 VAL A C 1
ATOM 1391 O O . VAL A 1 176 ? -14.667 7.214 8.455 1.00 98.19 176 VAL A O 1
ATOM 1394 N N . PHE A 1 177 ? -14.563 7.230 6.216 1.00 98.56 177 PHE A N 1
ATOM 1395 C CA . PHE A 1 177 ? -13.635 8.346 6.105 1.00 98.56 177 PHE A CA 1
ATOM 1396 C C . PHE A 1 177 ? -13.815 9.023 4.749 1.00 98.56 177 PHE A C 1
ATOM 1398 O O . PHE A 1 177 ? -13.748 8.370 3.710 1.00 98.56 177 PHE A O 1
ATOM 1405 N N . ILE A 1 178 ? -14.033 10.337 4.771 1.00 98.25 178 ILE A N 1
ATOM 1406 C CA . ILE A 1 178 ? -14.157 11.180 3.582 1.00 98.25 178 ILE A CA 1
ATOM 1407 C C . ILE A 1 178 ? -13.171 12.325 3.747 1.00 98.25 178 ILE A C 1
ATOM 1409 O O . ILE A 1 178 ? -13.218 13.062 4.734 1.00 98.25 178 ILE A O 1
ATOM 1413 N N . TRP A 1 179 ? -12.282 12.484 2.776 1.00 98.12 179 TRP A N 1
ATOM 1414 C CA . TRP A 1 179 ? -11.292 13.547 2.780 1.00 98.12 179 TRP A CA 1
ATOM 1415 C C . TRP A 1 179 ? -11.157 14.191 1.407 1.00 98.12 179 TRP A C 1
ATOM 1417 O O . TRP A 1 179 ? -11.238 13.532 0.371 1.00 98.12 179 TRP A O 1
ATOM 1427 N N . LYS A 1 180 ? -10.914 15.501 1.417 1.00 97.25 180 LYS A N 1
ATOM 1428 C CA . LYS A 1 180 ? -10.680 16.302 0.224 1.00 97.25 180 LYS A CA 1
ATOM 1429 C C . LYS A 1 180 ? -9.617 17.355 0.518 1.00 97.25 180 LYS A C 1
ATOM 1431 O O . LYS A 1 180 ? -9.737 18.100 1.492 1.00 97.25 180 LYS A O 1
ATOM 1436 N N . LYS A 1 181 ? -8.590 17.423 -0.327 1.00 95.25 181 LYS A N 1
ATOM 1437 C CA . LYS A 1 181 ? -7.530 18.431 -0.264 1.00 95.25 181 LYS A CA 1
ATOM 1438 C C . LYS A 1 181 ? -8.135 19.825 -0.446 1.00 95.25 181 LYS A C 1
ATOM 1440 O O . LYS A 1 181 ? -9.005 20.039 -1.294 1.00 95.25 181 LYS A O 1
ATOM 1445 N N . GLN A 1 182 ? -7.686 20.788 0.356 1.00 92.12 182 GLN A N 1
ATOM 1446 C CA . GLN A 1 182 ? -8.153 22.168 0.242 1.00 92.12 182 GLN A CA 1
ATOM 1447 C C . GLN A 1 182 ? -7.838 22.718 -1.157 1.00 92.12 182 GLN A C 1
ATOM 1449 O O . GLN A 1 182 ? -6.725 22.561 -1.648 1.00 92.12 182 GLN A O 1
ATOM 1454 N N . GLY A 1 183 ? -8.824 23.348 -1.799 1.00 87.81 183 GLY A N 1
ATOM 1455 C CA . GLY A 1 183 ? -8.678 23.899 -3.151 1.00 87.81 183 GLY A CA 1
ATOM 1456 C C . GLY A 1 183 ? -8.768 22.871 -4.284 1.00 87.81 183 GLY A C 1
ATOM 1457 O O . GLY A 1 183 ? -8.785 23.269 -5.445 1.00 87.81 183 GLY A O 1
ATOM 1458 N N . PHE A 1 184 ? -8.888 21.574 -3.982 1.00 88.06 184 PHE A N 1
ATOM 1459 C CA . PHE A 1 184 ? -9.087 20.563 -5.013 1.00 88.06 184 PHE A CA 1
ATOM 1460 C C . PHE A 1 184 ? -10.497 20.664 -5.604 1.00 88.06 184 PHE A C 1
ATOM 1462 O O . PHE A 1 184 ? -11.502 20.608 -4.889 1.00 88.06 184 PHE A O 1
ATOM 1469 N N . ASN A 1 185 ? -10.584 20.783 -6.923 1.00 80.12 185 ASN A N 1
ATOM 1470 C CA . ASN A 1 185 ? -11.838 20.693 -7.656 1.00 80.12 185 ASN A CA 1
ATOM 1471 C C . ASN A 1 185 ? -11.832 19.368 -8.405 1.00 80.12 185 ASN A C 1
ATOM 1473 O O . ASN A 1 185 ? -11.002 19.165 -9.283 1.00 80.12 185 ASN A O 1
ATOM 1477 N N . ALA A 1 186 ? -12.738 18.467 -8.025 1.00 67.62 186 ALA A N 1
ATOM 1478 C CA . ALA A 1 186 ? -12.895 17.190 -8.701 1.00 67.62 186 ALA A CA 1
ATOM 1479 C C . ALA A 1 186 ? -13.156 17.454 -10.189 1.00 67.62 186 ALA A C 1
ATOM 1481 O O . ALA A 1 186 ? -14.134 18.125 -10.535 1.00 67.62 186 ALA A O 1
ATOM 1482 N N . HIS A 1 187 ? -12.282 16.956 -11.059 1.00 59.59 187 HIS A N 1
ATOM 1483 C CA . HIS A 1 187 ? -12.602 16.876 -12.474 1.00 59.59 187 HIS A CA 1
ATOM 1484 C C . HIS A 1 187 ? -13.671 15.786 -12.623 1.00 59.59 187 HIS A C 1
ATOM 1486 O O . HIS A 1 187 ? -13.470 14.664 -12.157 1.00 59.59 187 HIS A O 1
ATOM 1492 N N . LYS A 1 188 ? -14.841 16.179 -13.141 1.00 43.62 188 LYS A N 1
ATOM 1493 C CA . LYS A 1 188 ? -15.934 15.263 -13.491 1.00 43.62 188 LYS A CA 1
ATOM 1494 C C . LYS A 1 188 ? -15.497 14.297 -14.581 1.00 43.62 188 LYS A C 1
ATOM 1496 O O . LYS A 1 188 ? -14.765 14.759 -15.485 1.00 43.62 188 LYS A O 1
#

Sequence (188 aa):
MTIRKLKADEIEVKVKQVINTEKWSGVVALLYKTARVDM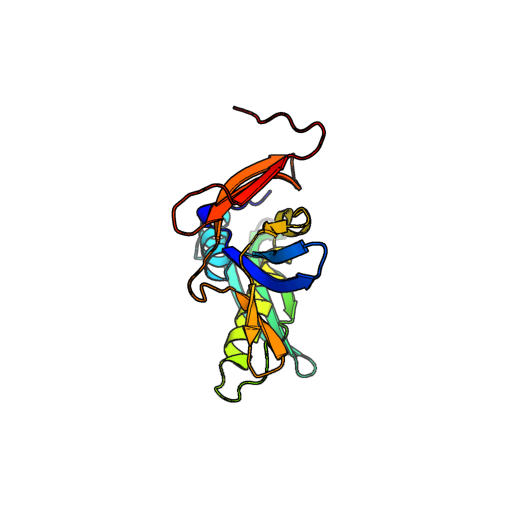DILDEEYGAMNWQSDYKEIKGNLYCGIGVRTPLAKDGELVENWVWKWDCGIESRADGEGNEKKGEASDAFKRAGFKVGIGRELYTSPKILIPAEVIVGKDGKNYLKDKYETYSVSEIQYDGNEIGSLVIVDRKGNPVFIWKKQGFNAHK